Protein AF-A0A5B0NEW6-F1 (afdb_monomer_lite)

Secondary structure (DSSP, 8-state):
--PPPPPP-----------S-----------PPPPPSSPPP--HHHHHHHHHHSTT----TTS-----HHHHHHHHHHHHHHHHHHHHHHHHHHHHHHHHHHHHHHHHHHHHHHHHT-S--------S--------SS--PPPSSPPPPHHHHHHS-TT-------TT--TTTTS-HHHHHHHHHHHHHHTT-EETTEEP--

Structure (mmCIF, N/CA/C/O backbone):
data_AF-A0A5B0NEW6-F1
#
_entry.id   AF-A0A5B0NEW6-F1
#
loop_
_atom_site.group_PDB
_atom_site.id
_atom_site.type_symbol
_atom_site.label_atom_id
_atom_site.label_alt_id
_atom_site.label_comp_id
_atom_site.label_asym_id
_atom_site.label_entity_id
_atom_site.label_seq_id
_atom_site.pdbx_PDB_ins_code
_atom_site.Cartn_x
_atom_site.Cartn_y
_atom_site.Cartn_z
_atom_site.occupancy
_atom_site.B_iso_or_equiv
_atom_site.auth_seq_id
_atom_site.auth_comp_id
_atom_site.auth_asym_id
_atom_site.auth_atom_id
_atom_site.pdbx_PDB_model_num
ATOM 1 N N . MET A 1 1 ? 22.737 22.573 -75.244 1.00 43.94 1 MET A N 1
ATOM 2 C CA . MET A 1 1 ? 23.671 22.067 -74.217 1.00 43.94 1 MET A CA 1
ATOM 3 C C . MET A 1 1 ? 24.674 23.164 -73.920 1.00 43.94 1 MET A C 1
ATOM 5 O O . MET A 1 1 ? 25.260 23.678 -74.864 1.00 43.94 1 MET A O 1
ATOM 9 N N . LEU A 1 2 ? 24.805 23.557 -72.654 1.00 43.75 2 LEU A N 1
ATOM 10 C CA . LEU A 1 2 ? 25.729 24.589 -72.179 1.00 43.75 2 LEU A CA 1
ATOM 11 C C . LEU A 1 2 ? 26.443 24.018 -70.935 1.00 43.75 2 LEU A C 1
ATOM 13 O O . LEU A 1 2 ? 25.740 23.446 -70.098 1.00 43.75 2 LEU A O 1
ATOM 17 N N . PRO A 1 3 ? 27.780 24.096 -70.799 1.00 48.75 3 PRO A N 1
ATOM 18 C CA . PRO A 1 3 ? 28.475 23.564 -69.630 1.00 48.75 3 PRO A CA 1
ATOM 19 C C . PRO A 1 3 ? 28.370 24.519 -68.434 1.00 48.75 3 PRO A C 1
ATOM 21 O O . PRO A 1 3 ? 28.520 25.732 -68.573 1.00 48.75 3 PRO A O 1
ATOM 24 N N . THR A 1 4 ? 28.137 23.949 -67.256 1.00 53.12 4 THR A N 1
ATOM 25 C CA . THR A 1 4 ? 28.077 24.614 -65.948 1.00 53.12 4 THR A CA 1
ATOM 26 C C . THR A 1 4 ? 29.468 25.080 -65.485 1.00 53.12 4 THR A C 1
ATOM 28 O O . THR A 1 4 ? 30.410 24.285 -65.551 1.00 53.12 4 THR A O 1
ATOM 31 N N . PRO A 1 5 ? 29.638 26.312 -64.962 1.00 48.34 5 PRO A N 1
ATOM 32 C CA . PRO A 1 5 ? 30.905 26.746 -64.379 1.00 48.34 5 PRO A CA 1
ATOM 33 C C . PRO A 1 5 ? 31.098 26.192 -62.961 1.00 48.34 5 PRO A C 1
ATOM 35 O O . PRO A 1 5 ? 30.187 26.194 -62.136 1.00 48.34 5 PRO A O 1
ATOM 38 N N . ARG A 1 6 ? 32.322 25.727 -62.705 1.00 53.75 6 ARG A N 1
ATOM 39 C CA . ARG A 1 6 ? 32.848 25.205 -61.435 1.00 53.75 6 ARG A CA 1
ATOM 40 C C . ARG A 1 6 ? 32.930 26.316 -60.364 1.00 53.75 6 ARG A C 1
ATOM 42 O O . ARG A 1 6 ? 33.271 27.443 -60.724 1.00 53.75 6 ARG A O 1
ATOM 49 N N . PRO A 1 7 ? 32.685 26.019 -59.072 1.00 48.00 7 PRO A N 1
ATOM 50 C CA . PRO A 1 7 ? 32.809 27.008 -58.004 1.00 48.00 7 PRO A CA 1
ATOM 51 C C . PRO A 1 7 ? 34.287 27.288 -57.671 1.00 48.00 7 PRO A C 1
ATOM 53 O O . PRO A 1 7 ? 35.097 26.356 -57.706 1.00 48.00 7 PRO A O 1
ATOM 56 N N . PRO A 1 8 ? 34.655 28.537 -57.340 1.00 49.34 8 PRO A N 1
ATOM 57 C CA . PRO A 1 8 ? 35.953 28.850 -56.767 1.00 49.34 8 PRO A CA 1
ATOM 58 C C . PRO A 1 8 ? 35.923 28.709 -55.240 1.00 49.34 8 PRO A C 1
ATOM 60 O O . PRO A 1 8 ? 34.977 29.138 -54.586 1.00 49.34 8 PRO A O 1
ATOM 63 N N . ASP A 1 9 ? 36.996 28.158 -54.690 1.00 35.91 9 ASP A N 1
ATOM 64 C CA . ASP A 1 9 ? 37.416 28.308 -53.294 1.00 35.91 9 ASP A CA 1
ATOM 65 C C . ASP A 1 9 ? 38.951 28.156 -53.271 1.00 35.91 9 ASP A C 1
ATOM 67 O O . ASP A 1 9 ? 39.494 27.579 -54.224 1.00 35.91 9 ASP A O 1
ATOM 71 N N . PRO A 1 10 ? 39.698 28.503 -52.210 1.00 54.84 10 PRO A N 1
ATOM 72 C CA . PRO A 1 10 ? 39.625 29.603 -51.233 1.00 54.84 10 PRO A CA 1
ATOM 73 C C . PRO A 1 10 ? 40.911 30.467 -51.302 1.00 54.84 10 PRO A C 1
ATOM 75 O O . PRO A 1 10 ? 41.918 30.015 -51.837 1.00 54.84 10 PRO A O 1
ATOM 78 N N . THR A 1 11 ? 40.948 31.668 -50.700 1.00 36.34 11 THR A N 1
ATOM 79 C CA . THR A 1 11 ? 41.948 32.106 -49.677 1.00 36.34 11 THR A CA 1
ATOM 80 C C . THR A 1 11 ? 42.094 33.630 -49.528 1.00 36.34 11 THR A C 1
ATOM 82 O O . THR A 1 11 ? 42.084 34.380 -50.495 1.00 36.34 11 THR A O 1
ATOM 85 N N . ASN A 1 12 ? 42.374 34.007 -48.270 1.00 39.56 12 ASN A N 1
ATOM 86 C CA . ASN A 1 12 ? 43.027 35.228 -47.768 1.00 39.56 12 ASN A CA 1
ATOM 87 C C . ASN A 1 12 ? 42.167 36.400 -47.257 1.00 39.56 12 ASN A C 1
ATOM 89 O O . ASN A 1 12 ? 41.974 37.409 -47.916 1.00 39.56 12 ASN A O 1
ATOM 93 N N . ARG A 1 13 ? 41.698 36.215 -46.012 1.00 36.00 13 ARG A N 1
ATOM 94 C CA . ARG A 1 13 ? 42.173 36.860 -44.759 1.00 36.00 13 ARG A CA 1
ATOM 95 C C . ARG A 1 13 ? 42.389 38.390 -44.737 1.00 36.00 13 ARG A C 1
ATOM 97 O O . ARG A 1 13 ? 43.290 38.866 -45.410 1.00 36.00 13 ARG A O 1
ATOM 104 N N . ALA A 1 14 ? 41.703 39.017 -43.762 1.00 42.62 14 ALA A N 1
ATOM 105 C CA . ALA A 1 14 ? 42.077 40.197 -42.950 1.00 42.62 14 ALA A CA 1
ATOM 106 C C . ALA A 1 14 ? 42.273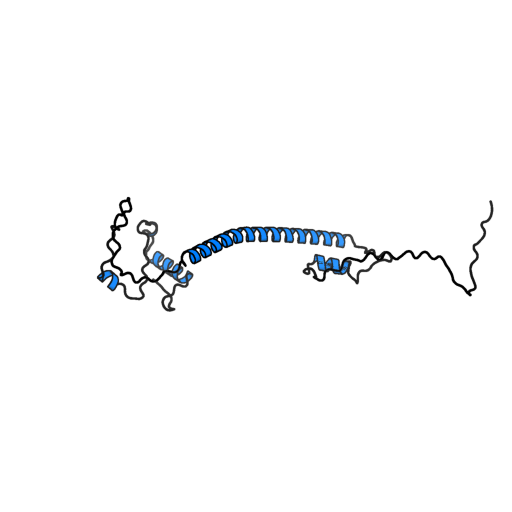 41.529 -43.718 1.00 42.62 14 ALA A C 1
ATOM 108 O O . ALA A 1 14 ? 42.988 41.584 -44.701 1.00 42.62 14 ALA A O 1
ATOM 109 N N . ASP A 1 15 ? 41.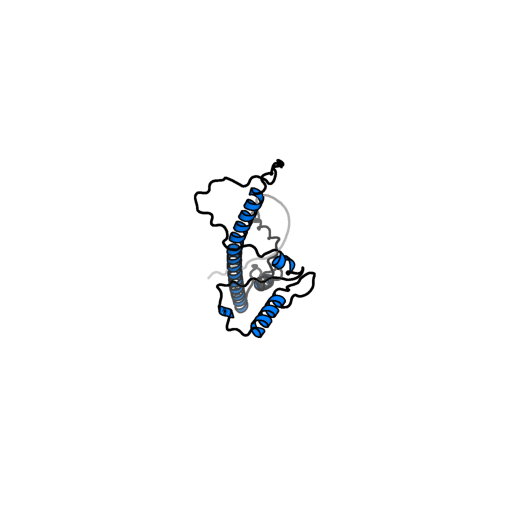655 42.662 -43.379 1.00 35.81 15 ASP A N 1
ATOM 110 C CA . ASP A 1 15 ? 41.409 43.248 -42.062 1.00 35.81 15 ASP A CA 1
ATOM 111 C C . ASP A 1 15 ? 40.309 44.331 -42.119 1.00 35.81 15 ASP A C 1
ATOM 113 O O . ASP A 1 15 ? 40.077 44.954 -43.151 1.00 35.81 15 ASP A O 1
ATOM 117 N N . ALA A 1 16 ? 39.751 44.600 -40.934 1.00 35.19 16 ALA A N 1
ATOM 118 C CA . ALA A 1 16 ? 39.192 45.872 -40.463 1.00 35.19 16 ALA A CA 1
ATOM 119 C C . ALA A 1 16 ? 37.855 46.393 -41.036 1.00 35.19 16 ALA A C 1
ATOM 121 O O . ALA A 1 16 ? 37.768 46.969 -42.113 1.00 35.19 16 ALA A O 1
ATOM 122 N N . SER A 1 17 ? 36.844 46.386 -40.159 1.00 36.75 17 SER A N 1
ATOM 123 C CA . SER A 1 17 ? 36.333 47.603 -39.495 1.00 36.75 17 SER A CA 1
ATOM 124 C C . SER A 1 17 ? 34.803 47.657 -39.439 1.00 36.75 17 SER A C 1
ATOM 126 O O . SER A 1 17 ? 34.135 48.007 -40.404 1.00 36.75 17 SER A O 1
ATOM 128 N N . ASN A 1 18 ? 34.290 47.348 -38.247 1.00 38.53 18 ASN A N 1
ATOM 129 C CA . ASN A 1 18 ? 33.075 47.842 -37.592 1.00 38.53 18 ASN A CA 1
ATOM 130 C C . ASN A 1 18 ? 32.194 48.825 -38.389 1.00 38.53 18 ASN A C 1
ATOM 132 O O . ASN A 1 18 ? 32.592 49.962 -38.635 1.00 38.53 18 ASN A O 1
ATOM 136 N N . SER A 1 19 ? 30.919 48.492 -38.583 1.00 38.34 19 SER A N 1
ATOM 137 C CA . SER A 1 19 ? 29.831 48.943 -37.693 1.00 38.34 19 SER A CA 1
ATOM 138 C C . SER A 1 19 ? 28.457 48.855 -38.369 1.00 38.34 19 SER A C 1
ATOM 140 O O . SER A 1 19 ? 28.318 49.138 -39.553 1.00 38.34 19 SER A O 1
ATOM 142 N N . ALA A 1 20 ? 27.469 48.553 -37.524 1.00 44.31 20 ALA A N 1
ATOM 143 C CA . ALA A 1 20 ? 26.026 48.724 -37.691 1.00 44.31 20 ALA A CA 1
ATOM 144 C C . ALA A 1 20 ? 25.240 47.618 -38.427 1.00 44.31 20 ALA A C 1
ATOM 146 O O . ALA A 1 20 ? 25.531 47.240 -39.554 1.00 44.31 20 ALA A O 1
ATOM 147 N N . ASP A 1 21 ? 24.194 47.170 -37.724 1.00 43.25 21 ASP A N 1
ATOM 148 C CA . ASP A 1 21 ? 23.063 46.335 -38.143 1.00 43.25 21 ASP A CA 1
ATOM 149 C C . ASP A 1 21 ? 23.247 44.813 -38.233 1.00 43.25 21 ASP A C 1
ATOM 151 O O . ASP A 1 21 ? 22.764 44.151 -39.149 1.00 43.25 21 ASP A O 1
ATOM 155 N N . ALA A 1 22 ? 23.812 44.215 -37.181 1.00 41.69 22 ALA A N 1
ATOM 156 C CA . ALA A 1 22 ? 23.319 42.911 -36.737 1.00 41.69 22 ALA A CA 1
ATOM 157 C C . ALA A 1 22 ? 22.146 43.147 -35.776 1.00 41.69 22 ALA A C 1
ATOM 159 O O . ALA A 1 22 ? 22.342 43.450 -34.600 1.00 41.69 22 ALA A O 1
ATOM 160 N N . VAL A 1 23 ? 20.924 43.039 -36.299 1.00 48.50 23 VAL A N 1
ATOM 161 C CA . VAL A 1 23 ? 19.717 42.844 -35.490 1.00 48.50 23 VAL A CA 1
ATOM 162 C C . VAL A 1 23 ? 19.974 41.613 -34.626 1.00 48.50 23 VAL A C 1
ATOM 164 O O . VAL A 1 23 ? 20.006 40.489 -35.127 1.00 48.50 23 VAL A O 1
ATOM 167 N N . MET A 1 24 ? 20.244 41.851 -33.345 1.00 47.69 24 MET A N 1
ATOM 168 C CA . MET A 1 24 ? 20.361 40.821 -32.325 1.00 47.69 24 MET A CA 1
ATOM 169 C C . MET A 1 24 ? 18.997 40.137 -32.279 1.00 47.69 24 MET A C 1
ATOM 171 O O . MET A 1 24 ? 18.029 40.703 -31.776 1.00 47.69 24 MET A O 1
ATOM 175 N N . MET A 1 25 ? 18.889 38.955 -32.886 1.00 50.94 25 MET A N 1
ATOM 176 C CA . MET A 1 25 ? 17.840 38.027 -32.497 1.00 50.94 25 MET A CA 1
ATOM 177 C C . MET A 1 25 ? 18.187 37.674 -31.062 1.00 50.94 25 MET A C 1
ATOM 179 O O . MET A 1 25 ? 19.081 36.860 -30.836 1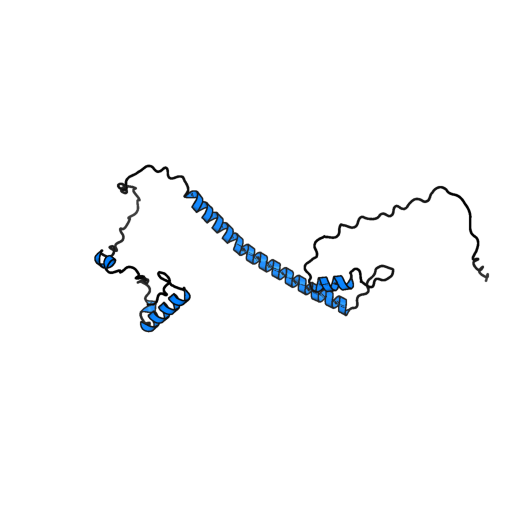.00 50.94 25 MET A O 1
ATOM 183 N N . ASP A 1 26 ? 17.576 38.395 -30.121 1.00 48.62 26 ASP A N 1
ATOM 184 C CA . ASP A 1 26 ? 17.589 38.025 -28.719 1.00 48.62 26 ASP A CA 1
ATOM 185 C C . ASP A 1 26 ? 17.255 36.541 -28.681 1.00 48.62 26 ASP A C 1
ATOM 187 O O . ASP A 1 26 ? 16.205 36.106 -29.166 1.00 48.62 26 ASP A O 1
ATOM 191 N N . ASP A 1 27 ? 18.218 35.768 -28.193 1.00 53.44 27 ASP A N 1
ATOM 192 C CA . ASP A 1 27 ? 18.011 34.400 -27.784 1.00 53.44 27 ASP A CA 1
ATOM 193 C C . ASP A 1 27 ? 16.861 34.474 -26.783 1.00 53.44 27 ASP A C 1
ATOM 195 O O . ASP A 1 27 ? 17.018 34.970 -25.665 1.00 53.44 27 ASP A O 1
ATOM 199 N N . VAL A 1 28 ? 15.651 34.142 -27.241 1.00 58.12 28 VAL A N 1
ATOM 200 C CA . VAL A 1 28 ? 14.478 34.053 -26.380 1.00 58.12 28 VAL A CA 1
ATOM 201 C C . VAL A 1 28 ? 14.719 32.802 -25.555 1.00 58.12 28 VAL A C 1
ATOM 203 O O . VAL A 1 28 ? 14.197 31.725 -25.838 1.00 58.12 28 VAL A O 1
ATOM 206 N N . GLU A 1 29 ? 15.589 32.948 -24.565 1.00 62.31 29 GLU A N 1
ATOM 207 C CA . GLU A 1 29 ? 15.933 31.954 -23.576 1.00 62.31 29 GLU A CA 1
ATOM 208 C C . GLU A 1 29 ? 14.698 31.857 -22.681 1.00 62.31 29 GLU A C 1
ATOM 210 O O . GLU A 1 29 ? 14.562 32.540 -21.667 1.00 62.31 29 GLU A O 1
ATOM 215 N N . ILE A 1 30 ? 13.701 31.105 -23.159 1.00 64.12 30 ILE A N 1
ATOM 216 C CA . ILE A 1 30 ? 12.462 30.844 -22.434 1.00 64.12 30 ILE A CA 1
ATOM 217 C C . ILE A 1 30 ? 12.898 30.234 -21.101 1.00 64.12 30 ILE A C 1
ATOM 219 O O . ILE A 1 30 ? 13.437 29.122 -21.109 1.00 64.12 30 ILE A O 1
ATOM 223 N N . PRO A 1 31 ? 12.698 30.922 -19.960 1.00 71.88 31 PRO A N 1
ATOM 224 C CA . PRO A 1 31 ? 13.166 30.414 -18.686 1.00 71.88 31 PRO A CA 1
ATOM 225 C C . PRO A 1 31 ? 12.461 29.090 -18.419 1.00 71.88 31 PRO A C 1
ATOM 227 O O . PRO A 1 31 ? 11.233 29.041 -18.289 1.00 71.88 31 PRO A O 1
ATOM 230 N N . LEU A 1 32 ? 13.229 28.000 -18.386 1.00 75.62 32 LEU A N 1
ATOM 231 C CA . LEU A 1 32 ? 12.680 26.700 -18.039 1.00 75.62 32 LEU A CA 1
ATOM 232 C C . LEU A 1 32 ? 12.122 26.774 -16.613 1.00 75.62 32 LEU A C 1
ATOM 234 O O . LEU A 1 32 ? 12.725 27.415 -15.745 1.00 75.62 32 LEU A O 1
ATOM 238 N N . PRO A 1 33 ? 10.978 26.123 -16.347 1.00 78.19 33 PRO A N 1
ATOM 239 C CA . PRO A 1 33 ? 10.445 26.072 -15.000 1.00 78.19 33 PRO A CA 1
ATOM 240 C C . PRO A 1 33 ? 11.494 25.473 -14.051 1.00 78.19 33 PRO A C 1
ATOM 242 O O . PRO A 1 33 ? 12.207 24.536 -14.434 1.00 78.19 33 PRO A O 1
ATOM 245 N N . PRO A 1 34 ? 11.599 25.993 -12.815 1.00 76.25 34 PRO A N 1
ATOM 246 C CA . PRO A 1 34 ? 12.546 25.484 -11.840 1.00 76.25 34 PRO A CA 1
ATOM 247 C C . PRO A 1 34 ? 12.299 23.994 -11.629 1.00 76.25 34 PRO A C 1
ATOM 249 O O . PRO A 1 34 ? 11.164 23.553 -11.422 1.00 76.25 34 PRO A O 1
ATOM 252 N N . LYS A 1 35 ? 13.377 23.211 -11.704 1.00 72.31 35 LYS A N 1
ATOM 253 C CA . LYS A 1 35 ? 13.305 21.772 -11.483 1.00 72.31 35 LYS A CA 1
ATOM 254 C C . LYS A 1 35 ? 12.751 21.527 -10.073 1.00 72.31 35 LYS A C 1
ATOM 256 O O . LYS A 1 35 ? 13.272 22.118 -9.125 1.00 72.31 35 LYS A O 1
ATOM 261 N N . PRO A 1 36 ? 11.720 20.681 -9.910 1.00 73.50 36 PRO A N 1
ATOM 262 C CA . PRO A 1 36 ? 11.229 20.331 -8.586 1.00 73.50 36 PRO A CA 1
ATOM 263 C C . PRO A 1 36 ? 12.376 19.763 -7.740 1.00 73.50 36 PRO A C 1
ATOM 265 O O . PRO A 1 36 ? 13.127 18.901 -8.200 1.00 73.50 36 PRO A O 1
ATOM 268 N N . SER A 1 37 ? 12.525 20.293 -6.522 1.00 71.19 37 SER A N 1
ATOM 269 C CA . SER A 1 37 ? 13.578 19.896 -5.574 1.00 71.19 37 SER A CA 1
ATOM 270 C C . SER A 1 37 ? 13.327 18.514 -4.972 1.00 71.19 37 SER A C 1
ATOM 272 O O . SER A 1 37 ? 14.258 17.881 -4.476 1.00 71.19 37 SER A O 1
ATOM 274 N N . ASP A 1 38 ? 12.080 18.050 -5.009 1.00 76.19 38 ASP A N 1
ATOM 275 C CA . ASP A 1 38 ? 11.693 16.776 -4.428 1.00 76.19 38 ASP A CA 1
ATOM 276 C C . ASP A 1 38 ? 11.960 15.648 -5.417 1.00 76.19 38 ASP A C 1
ATOM 278 O O . ASP A 1 38 ? 11.394 15.585 -6.514 1.00 76.19 38 ASP A O 1
ATOM 282 N N . GLN A 1 39 ? 12.835 14.729 -5.015 1.00 65.81 39 GLN A N 1
ATOM 283 C CA . GLN A 1 39 ? 13.042 13.501 -5.758 1.00 65.81 39 GLN A CA 1
ATOM 284 C C . GLN A 1 39 ? 11.806 12.613 -5.572 1.00 65.81 39 GLN A C 1
ATOM 286 O O . GLN A 1 39 ? 11.431 12.324 -4.430 1.00 65.81 39 GLN A O 1
ATOM 291 N N . PRO A 1 40 ? 11.150 12.166 -6.657 1.00 67.19 40 PRO A N 1
ATOM 292 C CA . PRO A 1 40 ? 10.007 11.284 -6.516 1.00 67.19 40 PRO A CA 1
ATOM 293 C C . PRO A 1 40 ? 10.453 9.970 -5.857 1.00 67.19 40 PRO A C 1
ATOM 295 O O . PRO A 1 40 ? 11.601 9.544 -6.030 1.00 67.19 40 PRO A O 1
ATOM 298 N N . PRO A 1 41 ? 9.555 9.290 -5.125 1.00 71.31 41 PRO A N 1
ATOM 299 C CA . PRO A 1 41 ? 9.852 7.973 -4.588 1.00 71.31 41 PRO A CA 1
ATOM 300 C C . PRO A 1 41 ? 10.318 7.052 -5.719 1.00 71.31 41 PRO A C 1
ATOM 302 O O . PRO A 1 41 ? 9.696 6.968 -6.783 1.00 71.31 41 PRO A O 1
ATOM 305 N N . SER A 1 42 ? 11.450 6.388 -5.489 1.00 75.75 42 SER A N 1
ATOM 306 C CA . SER A 1 42 ? 12.127 5.587 -6.504 1.00 75.75 42 SER A CA 1
ATOM 307 C C . SER A 1 42 ? 11.305 4.341 -6.841 1.00 75.75 42 SER A C 1
ATOM 309 O O . SER A 1 42 ? 11.411 3.302 -6.193 1.00 75.75 42 SER A O 1
ATOM 311 N N . SER A 1 43 ? 10.428 4.458 -7.839 1.00 85.31 43 SER A N 1
ATOM 312 C CA . SER A 1 43 ? 9.728 3.321 -8.440 1.00 85.31 43 SER A CA 1
ATOM 313 C C . SER A 1 43 ? 10.591 2.687 -9.529 1.00 85.31 43 SER A C 1
ATOM 315 O O . SER A 1 43 ? 11.415 3.361 -10.146 1.00 85.31 43 SER A O 1
ATOM 317 N N . SER A 1 44 ? 10.375 1.406 -9.835 1.00 88.19 44 SER A N 1
ATOM 318 C CA . SER A 1 44 ? 11.088 0.737 -10.936 1.00 88.19 44 SER A CA 1
ATOM 319 C C . SER A 1 44 ? 10.915 1.470 -12.271 1.00 88.19 44 SER A C 1
ATOM 321 O O . SER A 1 44 ? 11.862 1.550 -13.045 1.00 88.19 44 SER A O 1
ATOM 323 N N . LEU A 1 45 ? 9.740 2.069 -12.509 1.00 90.75 45 LEU A N 1
ATOM 324 C CA . LEU A 1 45 ? 9.500 2.959 -13.647 1.00 90.75 45 LEU A CA 1
ATOM 325 C C . LEU A 1 45 ? 10.405 4.191 -13.584 1.00 90.75 45 LEU A C 1
ATOM 327 O O . LEU A 1 45 ? 11.057 4.515 -14.572 1.00 90.75 45 LEU A O 1
ATOM 331 N N . HIS A 1 46 ? 10.453 4.875 -12.437 1.00 88.56 46 HIS A N 1
ATOM 332 C CA . HIS A 1 46 ? 11.270 6.075 -12.269 1.00 88.56 46 HIS A CA 1
ATOM 333 C C . HIS A 1 46 ? 12.758 5.782 -12.479 1.00 88.56 46 HIS A C 1
ATOM 335 O O . HIS A 1 46 ? 13.428 6.533 -13.185 1.00 88.56 46 HIS A O 1
ATOM 341 N N . ILE A 1 47 ? 13.258 4.670 -11.934 1.00 89.62 47 ILE A N 1
ATOM 342 C CA . ILE A 1 47 ? 14.634 4.209 -12.153 1.00 89.62 47 ILE A CA 1
ATOM 343 C C . ILE A 1 47 ? 14.863 3.978 -13.648 1.00 89.62 47 ILE A C 1
ATOM 345 O O . ILE A 1 47 ? 15.801 4.533 -14.215 1.00 89.62 47 ILE A O 1
ATOM 349 N N . LEU A 1 48 ? 13.975 3.227 -14.308 1.00 89.88 48 LEU A N 1
ATOM 350 C CA . LEU A 1 48 ? 14.105 2.900 -15.726 1.00 89.88 48 LEU A CA 1
ATOM 351 C C . LEU A 1 48 ? 14.124 4.159 -16.608 1.00 89.88 48 LEU A C 1
ATOM 353 O O . LEU A 1 48 ? 15.022 4.325 -17.433 1.00 89.88 48 LEU A O 1
ATOM 357 N N . LEU A 1 49 ? 13.186 5.085 -16.397 1.00 89.94 49 LEU A N 1
ATOM 358 C CA . LEU A 1 49 ? 13.142 6.346 -17.140 1.00 89.94 49 LEU A CA 1
ATOM 359 C C . LEU A 1 49 ? 14.354 7.230 -16.844 1.00 89.94 49 LEU A C 1
ATOM 361 O O . LEU A 1 49 ? 14.894 7.836 -17.763 1.00 89.94 49 LEU A O 1
ATOM 365 N N . SER A 1 50 ? 14.824 7.269 -15.598 1.00 88.06 50 SER A N 1
ATOM 366 C CA . SER A 1 50 ? 16.019 8.039 -15.235 1.00 88.06 50 SER A CA 1
ATOM 367 C C . SER A 1 50 ? 17.276 7.473 -15.891 1.00 88.06 50 SER A C 1
ATOM 369 O O . SER A 1 50 ? 18.155 8.236 -16.272 1.00 88.06 50 SER A O 1
ATOM 371 N N . THR A 1 51 ? 17.357 6.154 -16.086 1.00 85.75 51 THR A N 1
ATOM 372 C CA . THR A 1 51 ? 18.476 5.547 -16.823 1.00 85.75 51 THR A CA 1
ATOM 373 C C . THR A 1 51 ? 18.411 5.827 -18.323 1.00 85.75 51 THR A C 1
ATOM 375 O O . THR A 1 51 ? 19.439 6.108 -18.929 1.00 85.75 51 THR A O 1
ATOM 378 N N . ALA A 1 52 ? 17.218 5.799 -18.923 1.00 86.12 52 ALA A N 1
ATOM 379 C CA . ALA A 1 52 ? 17.061 5.987 -20.365 1.00 86.12 52 ALA A CA 1
ATOM 380 C C . ALA A 1 52 ? 17.041 7.450 -20.813 1.00 86.12 52 ALA A C 1
ATOM 382 O O . ALA A 1 52 ? 17.416 7.739 -21.943 1.00 86.12 52 ALA A O 1
ATOM 383 N N . LEU A 1 53 ? 16.581 8.365 -19.958 1.00 87.62 53 LEU A N 1
ATOM 384 C CA . LEU A 1 53 ? 16.381 9.780 -20.293 1.00 87.62 53 LEU A CA 1
ATOM 385 C C . LEU A 1 53 ? 17.264 10.724 -19.469 1.00 87.62 53 LEU A C 1
ATOM 387 O O . LEU A 1 53 ? 17.242 11.935 -19.705 1.00 87.62 53 LEU A O 1
ATOM 391 N N . GLY A 1 54 ? 18.008 10.192 -18.498 1.00 83.06 54 GLY A N 1
ATOM 392 C CA . GLY A 1 54 ? 18.867 10.971 -17.616 1.00 83.06 54 GLY A CA 1
ATOM 393 C C . GLY A 1 54 ? 20.093 11.556 -18.309 1.00 83.06 54 GLY A C 1
ATOM 394 O O . GLY A 1 54 ? 20.259 11.492 -19.524 1.00 83.06 54 GLY A O 1
ATOM 395 N N . GLU A 1 55 ? 20.972 12.128 -17.497 1.00 81.31 55 GLU A N 1
ATOM 396 C CA . GLU A 1 55 ? 22.159 12.871 -17.938 1.00 81.31 55 GLU A CA 1
ATOM 397 C C . GLU A 1 55 ? 23.145 12.010 -18.748 1.00 81.31 55 GLU A C 1
ATOM 399 O O . GLU A 1 55 ? 23.809 12.508 -19.649 1.00 81.31 55 GLU A O 1
ATOM 404 N N . ASN A 1 56 ? 23.151 10.695 -18.504 1.00 79.38 56 ASN A N 1
ATOM 405 C CA . ASN A 1 56 ? 23.990 9.719 -19.208 1.00 79.38 56 ASN A CA 1
ATOM 406 C C . ASN A 1 56 ? 23.300 9.067 -20.423 1.00 79.38 56 ASN A C 1
ATOM 408 O O . ASN A 1 56 ? 23.814 8.089 -20.968 1.00 79.38 56 ASN A O 1
ATOM 412 N N . ALA A 1 57 ? 22.115 9.539 -20.821 1.00 83.56 57 ALA A N 1
ATOM 413 C CA . ALA A 1 57 ? 21.399 8.979 -21.961 1.00 83.56 57 ALA A CA 1
ATOM 414 C C . ALA A 1 57 ? 22.160 9.233 -23.272 1.00 83.56 57 ALA A C 1
ATOM 416 O O . ALA A 1 57 ? 22.591 10.353 -23.548 1.00 83.56 57 ALA A O 1
ATOM 417 N N . LEU A 1 58 ? 22.272 8.202 -24.113 1.00 81.31 58 LEU A N 1
ATOM 418 C CA . LEU A 1 58 ? 22.811 8.324 -25.468 1.00 81.31 58 LEU A CA 1
ATOM 419 C C . LEU A 1 58 ? 21.812 9.093 -26.339 1.00 81.31 58 LEU A C 1
ATOM 421 O O . LEU A 1 58 ? 20.845 8.526 -26.849 1.00 81.31 58 LEU A O 1
ATOM 425 N N . ARG A 1 59 ? 22.048 10.398 -26.465 1.00 88.62 59 ARG A N 1
ATOM 426 C CA . ARG A 1 59 ? 21.278 11.312 -27.309 1.00 88.62 59 ARG A CA 1
ATOM 427 C C . ARG A 1 59 ? 21.999 11.529 -28.631 1.00 88.62 59 ARG A C 1
ATOM 429 O O . ARG A 1 59 ? 23.226 11.618 -28.662 1.00 88.62 59 ARG A O 1
ATOM 436 N N . ASP A 1 60 ? 21.242 11.612 -29.716 1.00 87.12 60 ASP A N 1
ATOM 437 C CA . ASP A 1 60 ? 21.799 12.021 -31.004 1.00 87.12 60 ASP A CA 1
ATOM 438 C C . ASP A 1 60 ? 22.045 13.543 -31.059 1.00 87.12 60 ASP A C 1
ATOM 440 O O . ASP A 1 60 ? 21.754 14.278 -30.114 1.00 87.12 60 ASP A O 1
ATOM 444 N N . ALA A 1 61 ? 22.573 14.036 -32.184 1.00 86.81 61 ALA A N 1
ATOM 445 C CA . ALA A 1 61 ? 22.839 15.463 -32.389 1.00 86.81 61 ALA A CA 1
ATOM 446 C C . ALA A 1 61 ? 21.574 16.347 -32.330 1.00 86.81 61 ALA A C 1
ATOM 448 O O . ALA A 1 61 ? 21.687 17.559 -32.171 1.00 86.81 61 ALA A O 1
ATOM 449 N N . SER A 1 62 ? 20.381 15.751 -32.447 1.00 88.31 62 SER A N 1
ATOM 450 C CA . SER A 1 62 ? 19.090 16.429 -32.284 1.00 88.31 62 SER A CA 1
ATOM 451 C C . SER A 1 62 ? 18.557 16.371 -30.845 1.00 88.31 62 SER A C 1
ATOM 453 O O . SER A 1 62 ? 17.515 16.951 -30.550 1.00 88.31 62 SER A O 1
ATOM 455 N N . GLY A 1 63 ? 19.253 15.674 -29.942 1.00 85.38 63 GLY A N 1
ATOM 456 C CA . GLY A 1 63 ? 18.817 15.439 -28.567 1.00 85.38 63 GLY A CA 1
ATOM 457 C C . GLY A 1 63 ? 17.839 14.269 -28.406 1.00 85.38 63 GLY A C 1
ATOM 458 O O . GLY A 1 63 ? 17.350 14.043 -27.290 1.00 85.38 63 GLY A O 1
ATOM 459 N N . SER A 1 64 ? 17.564 13.522 -29.479 1.00 86.62 64 SER A N 1
ATOM 460 C CA . SER A 1 64 ? 16.617 12.405 -29.496 1.00 86.62 64 SER A CA 1
ATOM 461 C C . SER A 1 64 ? 17.219 11.150 -28.866 1.00 86.62 64 SER A C 1
ATOM 463 O O . SER A 1 64 ? 18.407 10.866 -29.018 1.00 86.62 64 SER A O 1
ATOM 465 N N . VAL A 1 65 ? 16.380 10.378 -28.169 1.00 88.44 65 VAL A N 1
ATOM 466 C CA . VAL A 1 65 ? 16.739 9.082 -27.576 1.00 88.44 65 VAL A CA 1
ATOM 467 C C . VAL A 1 65 ? 16.010 7.981 -28.338 1.00 88.44 65 VAL A C 1
ATOM 469 O O . VAL A 1 65 ? 14.782 7.989 -28.429 1.00 88.44 65 VAL A O 1
ATOM 472 N N . VAL A 1 66 ? 16.759 7.017 -28.872 1.00 88.50 66 VAL A N 1
ATOM 473 C CA . VAL A 1 66 ? 16.188 5.853 -29.559 1.00 88.50 66 VAL A CA 1
ATOM 474 C C . VAL A 1 66 ? 15.906 4.759 -28.535 1.00 88.50 66 VAL A C 1
ATOM 476 O O . VAL A 1 66 ? 16.819 4.255 -27.885 1.00 88.50 66 VAL A O 1
ATOM 479 N N . LEU A 1 67 ? 14.635 4.380 -28.400 1.00 89.62 67 LEU A N 1
ATOM 480 C CA . LEU A 1 67 ? 14.193 3.302 -27.517 1.00 89.62 67 LEU A CA 1
ATOM 481 C C . LEU A 1 67 ? 13.778 2.089 -28.348 1.00 89.62 67 LEU A C 1
ATOM 483 O O . LEU A 1 67 ? 13.037 2.219 -29.322 1.00 89.62 67 LEU A O 1
ATOM 487 N N . ASP A 1 68 ? 14.230 0.901 -27.951 1.00 90.56 68 ASP A N 1
ATOM 488 C CA . ASP A 1 68 ? 13.796 -0.330 -28.602 1.00 90.56 68 ASP A CA 1
ATOM 489 C C . ASP A 1 68 ? 12.337 -0.685 -28.235 1.00 90.56 68 ASP A C 1
ATOM 491 O O . ASP A 1 68 ? 11.773 -0.230 -27.234 1.00 90.56 68 ASP A O 1
ATOM 495 N N . GLN A 1 69 ? 11.703 -1.538 -29.043 1.00 95.38 69 GLN A N 1
ATOM 496 C CA . GLN A 1 69 ? 10.306 -1.933 -28.838 1.00 95.38 69 GLN A CA 1
ATOM 497 C C . GLN A 1 69 ? 10.066 -2.651 -27.496 1.00 95.38 69 GLN A C 1
ATOM 499 O O . GLN A 1 69 ? 8.993 -2.514 -26.902 1.00 95.38 69 GLN A O 1
ATOM 504 N N . LYS A 1 70 ? 11.039 -3.430 -27.007 1.00 93.94 70 LYS A N 1
ATOM 505 C CA . LYS A 1 70 ? 10.921 -4.165 -25.737 1.00 93.94 70 LYS A CA 1
ATOM 506 C C . LYS A 1 70 ? 10.960 -3.197 -24.557 1.00 93.94 70 LYS A C 1
A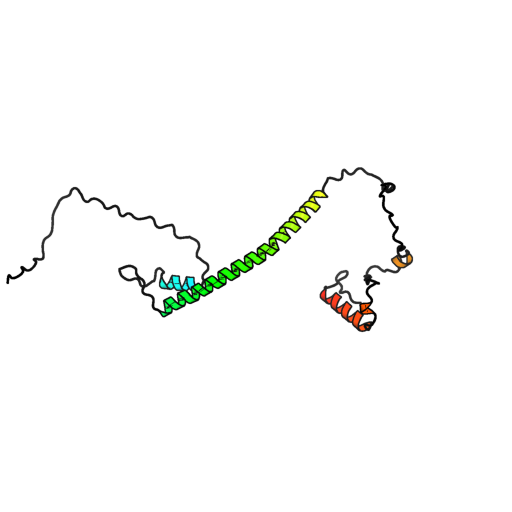TOM 508 O O . LYS A 1 70 ? 10.212 -3.375 -23.599 1.00 93.94 70 LYS A O 1
ATOM 513 N N . PHE A 1 71 ? 11.782 -2.162 -24.660 1.00 91.31 71 PHE A N 1
ATOM 514 C CA . PHE A 1 71 ? 11.930 -1.093 -23.694 1.00 91.31 71 PHE A CA 1
ATOM 515 C C . PHE A 1 71 ? 10.653 -0.260 -23.602 1.00 91.31 71 PHE A C 1
ATOM 517 O O . PHE A 1 71 ? 10.135 -0.048 -22.507 1.00 91.31 71 PHE A O 1
ATOM 524 N N . VAL A 1 72 ? 10.074 0.115 -24.748 1.00 93.19 72 VAL A N 1
ATOM 525 C CA . VAL A 1 72 ? 8.770 0.797 -24.797 1.00 93.19 72 VAL A CA 1
ATOM 526 C C . VAL A 1 72 ? 7.681 -0.060 -24.149 1.00 93.19 72 VAL A C 1
ATOM 528 O O . VAL A 1 72 ? 6.920 0.436 -23.319 1.00 93.19 72 VAL A O 1
ATOM 531 N N . LYS A 1 73 ? 7.631 -1.362 -24.460 1.00 96.31 73 LYS A N 1
ATOM 532 C CA . LYS A 1 73 ? 6.673 -2.280 -23.831 1.00 96.31 73 LYS A CA 1
ATOM 533 C C . LYS A 1 73 ? 6.844 -2.337 -22.309 1.00 96.31 73 LYS A C 1
ATOM 535 O O . LYS A 1 73 ? 5.857 -2.246 -21.587 1.00 96.31 73 LYS A O 1
ATOM 540 N N . LEU A 1 74 ? 8.081 -2.434 -21.822 1.00 95.44 74 LEU A N 1
ATOM 541 C CA . LEU A 1 74 ? 8.373 -2.463 -20.389 1.00 95.44 74 LEU A CA 1
ATOM 542 C C . LEU A 1 74 ? 7.934 -1.172 -19.681 1.00 95.44 74 LEU A C 1
ATOM 544 O O . LEU A 1 74 ? 7.360 -1.244 -18.594 1.00 95.44 74 LEU A O 1
ATOM 548 N N . ILE A 1 75 ? 8.155 -0.003 -20.294 1.00 94.50 75 ILE A N 1
ATOM 549 C CA . ILE A 1 75 ? 7.668 1.279 -19.760 1.00 94.50 75 ILE A CA 1
ATOM 550 C C . ILE A 1 75 ? 6.146 1.244 -19.606 1.00 94.50 75 ILE A C 1
ATOM 552 O O . ILE A 1 75 ? 5.632 1.622 -18.552 1.00 94.50 75 ILE A O 1
ATOM 556 N N . LEU A 1 76 ? 5.423 0.776 -20.626 1.00 96.12 76 LEU A N 1
ATOM 557 C CA . LEU A 1 76 ? 3.962 0.694 -20.593 1.00 96.12 76 LEU A CA 1
ATOM 558 C C . LEU A 1 76 ? 3.468 -0.278 -19.512 1.00 96.12 76 LEU A C 1
ATOM 560 O O . LEU A 1 76 ? 2.573 0.076 -18.743 1.00 96.12 76 LEU A O 1
ATOM 564 N N . ASP A 1 77 ? 4.087 -1.454 -19.391 1.00 96.88 77 ASP A N 1
ATOM 565 C CA . ASP A 1 77 ? 3.726 -2.455 -18.379 1.00 96.88 77 ASP A CA 1
ATOM 566 C C . ASP A 1 77 ? 3.940 -1.921 -16.949 1.00 96.88 77 ASP A C 1
ATOM 568 O O . ASP A 1 77 ? 3.074 -2.077 -16.078 1.00 96.88 77 ASP A O 1
ATOM 572 N N . LEU A 1 78 ? 5.069 -1.246 -16.702 1.00 95.31 78 LEU A N 1
ATOM 573 C CA . LEU A 1 78 ? 5.357 -0.611 -15.413 1.00 95.31 78 LEU A CA 1
ATOM 574 C C . LEU A 1 78 ? 4.429 0.580 -15.138 1.00 95.31 78 LEU A C 1
ATOM 576 O O . LEU A 1 78 ? 4.009 0.772 -13.996 1.00 95.31 78 LEU A O 1
ATOM 580 N N . SER A 1 79 ? 4.056 1.344 -16.167 1.00 95.06 79 SER A N 1
ATOM 581 C CA . SER A 1 79 ? 3.112 2.466 -16.044 1.00 95.06 79 SER A CA 1
ATOM 582 C C . SER A 1 79 ? 1.726 1.972 -15.638 1.00 95.06 79 SER A C 1
ATOM 584 O O . SER A 1 79 ? 1.159 2.452 -14.657 1.00 95.06 79 SER A O 1
ATOM 586 N N . ALA A 1 80 ? 1.220 0.937 -16.314 1.00 96.25 80 ALA A N 1
ATOM 587 C CA . ALA A 1 80 ? -0.053 0.303 -15.979 1.00 96.25 80 ALA A CA 1
ATOM 588 C C . ALA A 1 80 ? -0.029 -0.378 -14.597 1.00 96.25 80 ALA A C 1
ATOM 590 O O . ALA A 1 80 ? -1.064 -0.541 -13.943 1.00 96.25 80 ALA A O 1
ATOM 591 N N . ASN A 1 81 ? 1.139 -0.824 -14.125 1.00 95.19 81 ASN A N 1
ATOM 592 C CA . ASN A 1 81 ? 1.295 -1.304 -12.754 1.00 95.19 81 ASN A CA 1
ATOM 593 C C . ASN A 1 81 ? 1.157 -0.156 -11.744 1.00 95.19 81 ASN A C 1
ATOM 595 O O . ASN A 1 81 ? 0.318 -0.241 -10.845 1.00 95.19 81 ASN A O 1
ATOM 599 N N . ASN A 1 82 ? 1.908 0.928 -11.938 1.00 93.12 82 ASN A N 1
ATOM 600 C CA . ASN A 1 82 ? 1.861 2.096 -11.062 1.00 93.12 82 ASN A CA 1
ATOM 601 C C . ASN A 1 82 ? 0.456 2.705 -10.996 1.00 93.12 82 ASN A C 1
ATOM 603 O O . ASN A 1 82 ? -0.009 3.036 -9.910 1.00 93.12 82 ASN A O 1
ATOM 607 N N . GLU A 1 83 ? -0.257 2.782 -12.119 1.00 95.56 83 GLU A N 1
ATOM 608 C CA . GLU A 1 83 ? -1.642 3.258 -12.139 1.00 95.56 83 GLU A CA 1
ATOM 609 C C . GLU A 1 83 ? -2.555 2.386 -11.261 1.00 95.56 83 GLU A C 1
ATOM 611 O O . GLU A 1 83 ? -3.324 2.893 -10.443 1.00 95.56 83 GLU A O 1
ATOM 616 N N . ARG A 1 84 ? -2.442 1.054 -11.368 1.00 96.69 84 ARG A N 1
ATOM 617 C CA . ARG A 1 84 ? -3.203 0.128 -10.514 1.00 96.69 84 ARG A CA 1
ATOM 618 C C . ARG A 1 84 ? -2.845 0.280 -9.039 1.00 96.69 84 ARG A C 1
ATOM 620 O O . ARG A 1 84 ? -3.729 0.142 -8.193 1.00 96.69 84 ARG A O 1
ATOM 627 N N . LEU A 1 85 ? -1.576 0.531 -8.724 1.00 94.25 85 LEU A N 1
ATOM 628 C CA . LEU A 1 85 ? -1.131 0.786 -7.356 1.00 94.25 85 LEU A CA 1
ATOM 629 C C . LEU A 1 85 ? -1.747 2.077 -6.807 1.00 94.25 85 LEU A C 1
ATOM 631 O O . LEU A 1 85 ? -2.322 2.042 -5.721 1.00 94.25 85 LEU A O 1
ATOM 635 N N . ILE A 1 86 ? -1.687 3.174 -7.565 1.00 95.44 86 ILE A N 1
ATOM 636 C CA . ILE A 1 86 ? -2.253 4.472 -7.169 1.00 95.44 86 ILE A CA 1
ATOM 637 C C . ILE A 1 86 ? -3.755 4.336 -6.907 1.00 95.44 86 ILE A C 1
ATOM 639 O O . ILE A 1 86 ? -4.204 4.663 -5.813 1.00 95.44 86 ILE A O 1
ATOM 643 N N . ARG A 1 87 ? -4.506 3.711 -7.822 1.00 97.44 87 ARG A N 1
ATOM 644 C CA . ARG A 1 87 ? -5.951 3.476 -7.640 1.00 97.44 87 ARG A CA 1
ATOM 645 C C . ARG A 1 87 ? -6.276 2.684 -6.366 1.00 97.44 87 ARG A C 1
ATOM 647 O O . ARG A 1 87 ? -7.266 2.956 -5.688 1.00 97.44 87 ARG A O 1
ATOM 654 N N . ARG A 1 88 ? -5.455 1.683 -6.017 1.00 97.69 88 ARG A N 1
ATOM 655 C CA . ARG A 1 88 ? -5.619 0.908 -4.770 1.00 97.69 88 ARG A CA 1
ATOM 656 C C . ARG A 1 88 ? -5.327 1.750 -3.532 1.00 97.69 88 ARG A C 1
ATOM 658 O O . ARG A 1 88 ? -6.022 1.592 -2.528 1.00 97.69 88 ARG A O 1
ATOM 665 N N . LEU A 1 89 ? -4.311 2.610 -3.593 1.00 97.19 89 LEU A N 1
ATOM 666 C CA . LEU A 1 89 ? -3.977 3.526 -2.505 1.00 97.19 89 LEU A CA 1
ATOM 667 C C . LEU A 1 89 ? -5.095 4.544 -2.289 1.00 97.19 89 LEU A C 1
ATOM 669 O O . LEU A 1 89 ? -5.555 4.665 -1.160 1.00 97.19 89 LEU A O 1
ATOM 673 N N . GLU A 1 90 ? -5.592 5.174 -3.354 1.00 97.75 90 GLU A N 1
ATOM 674 C CA . GLU A 1 90 ? -6.750 6.081 -3.310 1.00 97.75 90 GLU A CA 1
ATOM 675 C C . GLU A 1 90 ? -7.953 5.393 -2.657 1.00 97.75 90 GLU A C 1
ATOM 677 O O . GLU A 1 90 ? -8.458 5.860 -1.641 1.00 97.75 90 GLU A O 1
ATOM 682 N N . THR A 1 91 ? -8.306 4.191 -3.128 1.00 98.25 91 THR A N 1
ATOM 683 C CA . THR A 1 91 ? -9.408 3.403 -2.545 1.00 98.25 91 THR A CA 1
ATOM 684 C C . THR A 1 91 ? -9.197 3.117 -1.052 1.00 98.25 91 THR A C 1
ATOM 686 O O . THR A 1 91 ? -10.143 3.124 -0.266 1.00 98.25 91 THR A O 1
ATOM 689 N N . THR A 1 92 ? -7.961 2.828 -0.639 1.00 97.69 92 THR A N 1
ATOM 690 C CA . THR A 1 92 ? -7.640 2.529 0.766 1.00 97.69 92 THR A CA 1
ATOM 691 C C . THR A 1 92 ? -7.728 3.783 1.633 1.00 97.69 92 THR A C 1
ATOM 693 O O . THR A 1 92 ? -8.236 3.713 2.752 1.00 97.69 92 THR A O 1
ATOM 696 N N . VAL A 1 93 ? -7.266 4.925 1.119 1.00 97.81 93 VAL A N 1
ATOM 697 C CA . VAL A 1 93 ? -7.381 6.231 1.779 1.00 97.81 93 VAL A CA 1
ATOM 698 C C . VAL A 1 93 ? -8.848 6.615 1.936 1.00 97.81 93 VAL A C 1
ATOM 700 O O . VAL A 1 93 ? -9.252 6.970 3.040 1.00 97.81 93 VAL A O 1
ATOM 703 N N . ASP A 1 94 ? -9.667 6.441 0.901 1.00 97.81 94 ASP A N 1
ATOM 704 C CA . ASP A 1 94 ? -11.107 6.711 0.967 1.00 97.81 94 ASP A CA 1
ATOM 705 C C . ASP A 1 94 ? -11.797 5.848 2.033 1.00 97.81 94 ASP A C 1
ATOM 707 O O . ASP A 1 94 ? -12.571 6.348 2.852 1.00 97.81 94 ASP A O 1
ATOM 711 N N . GLN A 1 95 ? -11.476 4.551 2.089 1.00 97.31 95 GLN A N 1
ATOM 712 C CA . GLN A 1 95 ? -11.997 3.651 3.124 1.00 97.31 95 GLN A CA 1
ATOM 713 C C . GLN A 1 95 ? -11.536 4.030 4.533 1.00 97.31 95 GLN A C 1
ATOM 715 O O . GLN A 1 95 ? -12.274 3.815 5.500 1.00 97.31 95 GLN A O 1
ATOM 720 N N . LEU A 1 96 ? -10.308 4.532 4.669 1.00 97.44 96 LEU A N 1
ATOM 721 C CA . LEU A 1 96 ? -9.780 4.986 5.947 1.00 97.44 96 LEU A CA 1
ATOM 722 C C . LEU A 1 96 ? -10.489 6.266 6.392 1.00 97.44 96 LEU A C 1
ATOM 724 O O . LEU A 1 96 ? -10.988 6.308 7.515 1.00 97.44 96 LEU A O 1
ATOM 728 N N . ASN A 1 97 ? -10.613 7.251 5.503 1.00 95.88 97 ASN A N 1
ATOM 729 C CA . ASN A 1 97 ? -11.325 8.504 5.758 1.00 95.88 97 ASN A CA 1
ATOM 730 C C . ASN A 1 97 ? -12.778 8.236 6.168 1.00 95.88 97 ASN A C 1
ATOM 732 O O . ASN A 1 97 ? -13.207 8.690 7.226 1.00 95.88 97 ASN A O 1
ATOM 736 N N . ALA A 1 98 ? -13.476 7.346 5.456 1.00 95.94 98 ALA A N 1
ATOM 737 C CA . ALA A 1 98 ? -14.841 6.941 5.798 1.00 95.94 98 ALA A CA 1
ATOM 738 C C . ALA A 1 98 ? -14.989 6.333 7.212 1.00 95.94 98 ALA A C 1
ATOM 740 O O . ALA A 1 98 ? -16.087 6.319 7.768 1.00 95.94 98 ALA A O 1
ATOM 741 N N . LYS A 1 99 ? -13.909 5.809 7.810 1.00 95.06 99 LYS A N 1
ATOM 742 C CA . LYS A 1 99 ? -13.891 5.301 9.197 1.00 95.06 99 LYS A CA 1
ATOM 743 C C . LYS A 1 99 ? -13.414 6.341 10.208 1.00 95.06 99 LYS A C 1
ATOM 745 O O . LYS A 1 99 ? -13.834 6.288 11.366 1.00 95.06 99 LYS A O 1
ATOM 750 N N . VAL A 1 100 ? -12.535 7.248 9.794 1.00 95.88 100 VAL A N 1
ATOM 751 C CA . VAL A 1 100 ? -11.994 8.319 10.637 1.00 95.88 100 VAL A CA 1
ATOM 752 C C . VAL A 1 100 ? -13.029 9.422 10.848 1.00 95.88 100 VAL A C 1
ATOM 754 O O . VAL A 1 100 ? -13.154 9.895 11.978 1.00 95.88 100 VAL A O 1
ATOM 757 N N . ASP A 1 101 ? -13.828 9.774 9.839 1.00 94.31 101 ASP A N 1
ATOM 758 C CA . ASP A 1 101 ? -14.826 10.848 9.965 1.00 94.31 101 ASP A CA 1
ATOM 759 C C . ASP A 1 101 ? -15.852 10.565 11.083 1.00 94.31 101 ASP A C 1
ATOM 761 O O . ASP A 1 101 ? -16.000 11.397 11.985 1.00 94.31 101 ASP A O 1
ATOM 765 N N . PRO A 1 102 ? -16.479 9.369 11.160 1.00 94.62 102 PRO A N 1
ATOM 766 C CA . PRO A 1 102 ? -17.417 9.058 12.239 1.00 94.62 102 PRO A CA 1
ATOM 767 C C . PRO A 1 102 ? -16.748 8.959 13.614 1.00 94.62 102 PRO A C 1
ATOM 769 O O . PRO A 1 102 ? -17.390 9.192 14.641 1.00 94.62 102 PRO A O 1
ATOM 772 N N . LEU A 1 103 ? -15.472 8.563 13.667 1.00 94.81 103 LEU A N 1
ATOM 773 C CA . LEU A 1 103 ? -14.720 8.519 14.921 1.00 94.81 103 LEU A CA 1
ATOM 774 C C . LEU A 1 103 ? -14.438 9.935 15.429 1.00 94.81 103 LEU A C 1
ATOM 776 O O . LEU A 1 103 ? -14.633 10.205 16.614 1.00 94.81 103 LEU A O 1
ATOM 780 N N . THR A 1 104 ? -14.042 10.829 14.526 1.00 95.44 104 THR A N 1
ATOM 781 C CA . THR A 1 104 ? -13.783 12.243 14.811 1.00 95.44 104 THR A CA 1
ATOM 782 C C . THR A 1 104 ? -15.049 12.926 15.326 1.00 95.44 104 THR A C 1
ATOM 784 O O . THR A 1 104 ? -15.008 13.611 16.348 1.00 95.44 104 THR A O 1
ATOM 787 N N . GLU A 1 105 ? -16.203 12.659 14.707 1.00 94.00 105 GLU A N 1
ATOM 788 C CA . GLU A 1 105 ? -17.499 13.168 15.171 1.00 94.00 105 GLU A CA 1
ATOM 789 C C . GLU A 1 105 ? -17.857 12.656 16.579 1.00 94.00 105 GLU A C 1
ATOM 791 O O . GLU A 1 105 ? -18.253 13.429 17.458 1.00 94.00 105 GLU A O 1
ATOM 796 N N . LYS A 1 106 ? -17.677 11.353 16.836 1.00 93.94 106 LYS A N 1
ATOM 797 C CA . LYS A 1 106 ? -17.933 10.762 18.161 1.00 93.94 106 LYS A CA 1
ATOM 798 C C . LYS A 1 106 ? -17.015 11.332 19.239 1.00 93.94 106 LYS A C 1
ATOM 800 O O . LYS A 1 106 ? -17.491 11.588 20.344 1.00 93.94 106 LYS A O 1
ATOM 805 N N . MET A 1 107 ? -15.734 11.534 18.932 1.00 94.06 107 MET A N 1
ATOM 806 C CA . MET A 1 107 ? -14.784 12.160 19.855 1.00 94.06 107 MET A CA 1
ATOM 807 C C . MET A 1 107 ? -15.175 13.608 20.154 1.00 94.06 107 MET A C 1
ATOM 809 O O . MET A 1 107 ? -15.244 13.973 21.323 1.00 94.06 107 MET A O 1
ATOM 813 N N . ALA A 1 108 ? -15.548 14.395 19.141 1.00 94.31 108 ALA A N 1
ATOM 814 C CA . ALA A 1 108 ? -16.019 15.765 19.346 1.00 94.31 108 ALA A CA 1
ATOM 815 C C . ALA A 1 108 ? -17.277 15.824 20.235 1.00 94.31 108 ALA A C 1
ATOM 817 O O . ALA A 1 108 ? -17.391 16.683 21.112 1.00 94.31 108 ALA A O 1
ATOM 818 N N . LYS A 1 109 ? -18.212 14.880 20.060 1.00 92.75 109 LYS A N 1
ATOM 819 C CA . LYS A 1 109 ? -19.405 14.768 20.912 1.00 92.75 109 LYS A CA 1
ATOM 820 C C . LYS A 1 109 ? -19.061 14.395 22.356 1.00 92.75 109 LYS A C 1
ATOM 822 O O . LYS A 1 109 ? -19.670 14.923 23.284 1.00 92.75 109 LYS A O 1
ATOM 827 N N . LEU A 1 110 ? -18.107 13.487 22.547 1.00 93.12 110 LEU A N 1
ATOM 828 C CA . LEU A 1 110 ? -17.629 13.086 23.868 1.00 93.12 110 LEU A CA 1
ATOM 829 C C . LEU A 1 110 ? -16.933 14.256 24.581 1.00 93.12 110 LEU A C 1
ATOM 831 O O . LEU A 1 110 ? -17.238 14.520 25.743 1.00 93.12 110 LEU A O 1
ATOM 835 N N . ASP A 1 111 ? -16.090 15.008 23.873 1.00 92.19 111 ASP A N 1
ATOM 836 C CA . ASP A 1 111 ? -15.446 16.217 24.397 1.00 92.19 111 ASP A CA 1
ATOM 837 C C . ASP A 1 111 ? -16.463 17.300 24.770 1.00 92.19 111 ASP A C 1
ATOM 839 O O . ASP A 1 111 ? -16.324 17.952 25.808 1.00 92.19 111 ASP A O 1
ATOM 843 N N . TYR A 1 112 ? -17.508 17.481 23.955 1.00 92.19 112 TYR A N 1
ATOM 844 C CA . TYR A 1 112 ? -18.602 18.396 24.276 1.00 92.19 112 TYR A CA 1
ATOM 845 C C . TYR A 1 112 ? -19.292 18.004 25.586 1.00 92.19 112 TYR A C 1
ATOM 847 O O . TYR A 1 112 ? -19.461 18.864 26.445 1.00 92.19 112 TYR A O 1
ATOM 855 N N . LEU A 1 113 ? -19.629 16.721 25.767 1.00 89.19 113 LEU A N 1
ATOM 856 C CA . LEU A 1 113 ? -20.269 16.221 26.990 1.00 89.19 113 LEU A CA 1
ATOM 857 C C . LEU A 1 113 ? -19.385 16.429 28.231 1.00 89.19 113 LEU A C 1
ATOM 859 O O . LEU A 1 113 ? -19.848 16.941 29.250 1.00 89.19 113 LEU A O 1
ATOM 863 N N . LEU A 1 114 ? -18.094 16.106 28.128 1.00 87.44 114 LEU A N 1
ATOM 864 C CA . LEU A 1 114 ? -17.126 16.309 29.214 1.00 87.44 114 LEU A CA 1
ATOM 865 C C . LEU A 1 114 ? -16.967 17.784 29.598 1.00 87.44 114 LEU A C 1
ATOM 867 O O . LEU A 1 114 ? -16.776 18.101 30.771 1.00 87.44 114 LEU A O 1
ATOM 871 N N . ARG A 1 115 ? -17.040 18.696 28.623 1.00 84.88 115 ARG A N 1
ATOM 872 C CA . ARG A 1 115 ? -16.965 20.141 28.877 1.00 84.88 115 ARG A CA 1
ATOM 873 C C . ARG A 1 115 ? -18.295 20.730 29.342 1.00 84.88 115 ARG A C 1
ATOM 875 O O . ARG A 1 115 ? -18.273 21.685 30.113 1.00 84.88 115 ARG A O 1
ATOM 882 N N . SER A 1 116 ? -19.435 20.189 28.910 1.00 66.25 116 SER A N 1
ATOM 883 C CA . SER A 1 116 ? -20.757 20.671 29.328 1.00 66.25 116 SER A CA 1
ATOM 884 C C . SER A 1 116 ? -21.078 20.325 30.783 1.00 66.25 116 SER A C 1
ATOM 886 O O . SER A 1 116 ? -21.755 21.107 31.447 1.00 66.25 116 SER A O 1
ATOM 888 N N . ASP A 1 117 ? -20.531 19.222 31.306 1.00 56.72 117 ASP A N 1
ATOM 889 C CA . ASP A 1 117 ? -20.649 18.853 32.726 1.00 56.72 117 ASP A CA 1
ATOM 890 C C . ASP A 1 117 ? -19.686 19.642 33.640 1.00 56.72 117 ASP A C 1
ATOM 892 O O . ASP A 1 117 ? -19.789 19.581 34.866 1.00 56.72 117 ASP A O 1
ATOM 896 N N . ALA A 1 118 ? -18.788 20.453 33.067 1.00 52.69 118 ALA A N 1
ATOM 897 C CA . ALA A 1 118 ? -17.871 21.334 33.790 1.00 52.69 118 ALA A CA 1
ATOM 898 C C . ALA A 1 118 ? -18.444 22.750 34.013 1.00 52.69 118 ALA A C 1
ATOM 900 O O . ALA A 1 118 ? -17.711 23.742 33.991 1.00 52.69 118 ALA A O 1
ATOM 901 N N . ALA A 1 119 ? -19.751 22.881 34.259 1.00 52.03 119 ALA A N 1
ATOM 902 C CA . ALA A 1 119 ? -20.250 24.090 34.911 1.00 52.03 119 ALA A CA 1
ATOM 903 C C . ALA A 1 119 ? -19.693 24.120 36.350 1.00 52.03 119 ALA A C 1
ATOM 905 O O . ALA A 1 119 ? -19.782 23.111 37.053 1.00 52.03 119 ALA A O 1
ATOM 906 N N . PRO A 1 120 ? -19.109 25.237 36.827 1.00 45.19 120 PRO A N 1
ATOM 907 C CA . PRO A 1 120 ? -18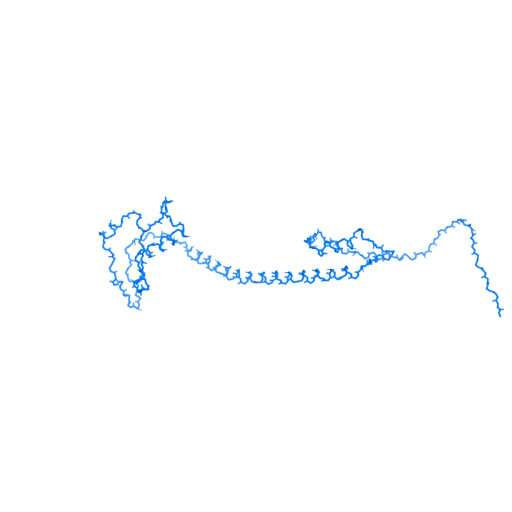.502 25.278 38.147 1.00 45.19 120 PRO A CA 1
ATOM 908 C C . PRO A 1 120 ? -19.599 25.070 39.187 1.00 45.19 120 PRO A C 1
ATOM 910 O O . PRO A 1 120 ? -20.446 25.942 39.410 1.00 45.19 120 PRO A O 1
ATOM 913 N N . ILE A 1 121 ? -19.583 23.903 39.830 1.00 48.31 121 ILE A N 1
ATOM 914 C CA . ILE A 1 121 ? -20.368 23.639 41.027 1.00 48.31 121 ILE A CA 1
ATOM 915 C C . ILE A 1 121 ? -19.887 24.654 42.057 1.00 48.31 121 ILE A C 1
ATOM 917 O O . ILE A 1 121 ? -18.858 24.465 42.698 1.00 48.31 121 ILE A O 1
ATOM 921 N N . LYS A 1 122 ? -20.622 25.761 42.209 1.00 45.25 122 LYS A N 1
ATOM 922 C CA . LYS A 1 122 ? -20.498 26.631 43.374 1.00 45.25 122 LYS A CA 1
ATOM 923 C C . LYS A 1 122 ? -20.858 25.765 44.567 1.00 45.25 122 LYS A C 1
ATOM 925 O O . LYS A 1 122 ? -22.033 25.490 44.809 1.00 45.25 122 LYS A O 1
ATOM 930 N N . ASN A 1 123 ? -19.832 25.311 45.270 1.00 51.78 123 ASN A N 1
ATOM 931 C CA . ASN A 1 123 ? -19.865 24.512 46.482 1.00 51.78 123 ASN A CA 1
ATOM 932 C C . ASN A 1 123 ? -20.637 25.277 47.567 1.00 51.78 123 ASN A C 1
ATOM 934 O O . ASN A 1 123 ? -20.082 25.882 48.482 1.00 51.78 123 ASN A O 1
ATOM 938 N N . THR A 1 124 ? -21.962 25.245 47.458 1.00 42.91 124 THR A N 1
ATOM 939 C CA . THR A 1 124 ? -22.860 25.559 48.553 1.00 42.91 124 THR A CA 1
ATOM 940 C C . THR A 1 124 ? -22.994 24.269 49.328 1.00 42.91 124 THR A C 1
ATOM 942 O O . THR A 1 124 ? -23.617 23.318 48.864 1.00 42.91 124 THR A O 1
ATOM 945 N N . LYS A 1 125 ? -22.350 24.235 50.497 1.00 52.31 125 LYS A N 1
ATOM 946 C CA . LYS A 1 125 ? -22.538 23.208 51.521 1.00 52.31 125 LYS A CA 1
ATOM 947 C C . LYS A 1 125 ? -24.043 22.971 51.690 1.00 52.31 125 LYS A C 1
ATOM 949 O O . LYS A 1 125 ? -24.725 23.790 52.302 1.00 52.31 125 LYS A O 1
ATOM 954 N N . LYS A 1 126 ? -24.570 21.891 51.118 1.00 45.22 126 LYS A N 1
ATOM 955 C CA . LYS A 1 126 ? -25.952 21.463 51.323 1.00 45.22 126 LYS A CA 1
ATOM 956 C C . LYS A 1 126 ? -25.942 19.999 51.724 1.00 45.22 126 LYS A C 1
ATOM 958 O O . LYS A 1 126 ? -25.473 19.126 51.007 1.00 45.22 126 LYS A O 1
ATOM 963 N N . SER A 1 127 ? -26.394 19.834 52.958 1.00 43.69 127 SER A N 1
ATOM 964 C CA . SER A 1 127 ? -26.623 18.614 53.711 1.00 43.69 127 SER A CA 1
ATOM 965 C C . SER A 1 127 ? -27.374 17.549 52.902 1.00 43.69 127 SER A C 1
ATOM 967 O O . SER A 1 127 ? -28.280 17.874 52.139 1.00 43.69 127 SER A O 1
ATOM 969 N N . PHE A 1 128 ? -27.042 16.277 53.132 1.00 47.66 128 PHE A N 1
ATOM 970 C CA . PHE A 1 128 ? -27.595 15.079 52.476 1.00 47.66 128 PHE A CA 1
ATOM 971 C C . PHE A 1 128 ? -29.060 14.751 52.835 1.00 47.66 128 PHE A C 1
ATOM 973 O O . PHE A 1 128 ? -29.545 13.662 52.546 1.00 47.66 128 PHE A O 1
ATOM 980 N N . ALA A 1 129 ? -29.790 15.672 53.459 1.00 48.12 129 ALA A N 1
ATOM 981 C CA . ALA A 1 129 ? -31.148 15.443 53.938 1.00 48.12 129 ALA A CA 1
ATOM 982 C C . ALA A 1 129 ? -32.173 16.279 53.159 1.00 48.12 129 ALA A C 1
ATOM 984 O O . ALA A 1 129 ? -32.838 17.127 53.741 1.00 48.12 129 ALA A O 1
ATOM 985 N N . SER A 1 130 ? -32.290 16.081 51.844 1.00 44.38 130 SER A N 1
ATOM 986 C CA . SER A 1 130 ? -33.532 16.399 51.121 1.00 44.38 130 SER A CA 1
ATOM 987 C C . SER A 1 130 ? -33.514 15.801 49.714 1.00 44.38 130 SER A C 1
ATOM 989 O O . SER A 1 130 ? -33.059 16.420 48.757 1.00 44.38 130 SER A O 1
ATOM 991 N N . ALA A 1 131 ? -34.006 14.572 49.594 1.00 41.44 131 ALA A N 1
ATOM 992 C CA . ALA A 1 131 ? -34.440 13.999 48.325 1.00 41.44 131 ALA A CA 1
ATOM 993 C C . ALA A 1 131 ? -35.842 13.418 48.530 1.00 41.44 131 ALA A C 1
ATOM 995 O O . ALA A 1 131 ? -36.063 12.212 48.488 1.00 41.44 131 ALA A O 1
ATOM 996 N N . ALA A 1 132 ? -36.790 14.303 48.826 1.00 45.94 132 ALA A N 1
ATOM 997 C CA . ALA A 1 132 ? -38.208 14.023 48.706 1.00 45.94 132 ALA A CA 1
ATOM 998 C C . ALA A 1 132 ? -38.861 15.212 47.996 1.00 45.94 132 ALA A C 1
ATOM 1000 O O . ALA A 1 132 ? -38.604 16.360 48.345 1.00 45.94 132 ALA A O 1
ATOM 1001 N N . ALA A 1 133 ? -39.716 14.889 47.027 1.00 47.38 133 ALA A N 1
ATOM 1002 C CA . ALA A 1 133 ? -40.577 15.781 46.253 1.00 47.38 133 ALA A CA 1
ATOM 1003 C C . ALA A 1 133 ? -39.941 16.521 45.058 1.00 47.38 133 ALA A C 1
ATOM 1005 O O . ALA A 1 133 ? -39.834 17.742 45.031 1.00 47.38 133 ALA A O 1
ATOM 1006 N N . THR A 1 134 ? -39.702 15.780 43.977 1.00 43.97 134 THR A N 1
ATOM 1007 C CA . THR A 1 134 ? -40.096 16.254 42.641 1.00 43.97 134 THR A CA 1
ATOM 1008 C C . THR A 1 134 ? -41.102 15.264 42.064 1.00 43.97 134 THR A C 1
ATOM 1010 O O . THR A 1 134 ? -40.824 14.078 41.901 1.00 43.97 134 THR A O 1
ATOM 1013 N N . SER A 1 135 ? -42.323 15.746 41.840 1.00 50.06 135 SER A N 1
ATOM 1014 C CA . SER A 1 135 ? -43.439 14.985 41.289 1.00 50.06 135 SER A CA 1
ATOM 1015 C C . SER A 1 135 ? -43.126 14.556 39.855 1.00 50.06 135 SER A C 1
ATOM 1017 O O . SER A 1 135 ? -43.256 15.348 38.922 1.00 50.06 135 SER A O 1
ATOM 1019 N N . ILE A 1 136 ? -42.733 13.298 39.672 1.00 43.09 136 ILE A N 1
ATOM 1020 C CA . ILE A 1 136 ? -42.773 12.646 38.365 1.00 43.09 136 ILE A CA 1
ATOM 1021 C C . ILE A 1 136 ? -44.103 11.903 38.293 1.00 43.09 136 ILE A C 1
ATOM 1023 O O . ILE A 1 136 ? -44.359 10.958 39.038 1.00 43.09 136 ILE A O 1
ATOM 1027 N N . HIS A 1 137 ? -44.972 12.381 37.406 1.00 49.28 137 HIS A N 1
ATOM 1028 C CA . HIS A 1 137 ? -46.207 11.712 37.034 1.00 49.28 137 HIS A CA 1
ATOM 1029 C C . HIS A 1 137 ? -45.847 10.456 36.226 1.00 49.28 137 HIS A C 1
ATOM 1031 O O . HIS A 1 137 ? -45.699 10.489 35.010 1.00 49.28 137 HIS A O 1
ATOM 1037 N N . GLY A 1 138 ? -45.664 9.346 36.929 1.00 46.69 138 GLY A N 1
ATOM 1038 C CA . GLY A 1 138 ? -45.367 8.029 36.377 1.00 46.69 138 GLY A CA 1
ATOM 1039 C C . GLY A 1 138 ? -44.992 7.115 37.532 1.00 46.69 138 GLY A C 1
ATOM 1040 O O . GLY A 1 138 ? -44.118 7.462 38.316 1.00 46.69 138 GLY A O 1
ATOM 1041 N N . SER A 1 139 ? -45.702 5.998 37.697 1.00 49.59 139 SER A N 1
ATOM 1042 C CA . SER A 1 139 ? -45.487 5.055 38.799 1.00 49.59 139 SER A CA 1
ATOM 1043 C C . SER A 1 139 ? -44.018 4.621 38.852 1.00 49.59 139 SER A C 1
ATOM 1045 O O . SER A 1 139 ? -43.571 3.813 38.040 1.00 49.59 139 SER A O 1
ATOM 1047 N N . ILE A 1 140 ? -43.254 5.176 39.795 1.00 51.00 140 ILE A N 1
ATOM 1048 C CA . ILE A 1 140 ? -41.913 4.693 40.115 1.00 51.00 140 ILE A CA 1
ATOM 1049 C C . ILE A 1 140 ? -42.125 3.435 40.950 1.00 51.00 140 ILE A C 1
ATOM 1051 O O . ILE A 1 140 ? -42.358 3.500 42.157 1.00 51.00 140 ILE A O 1
ATOM 1055 N N . HIS A 1 141 ? -42.117 2.279 40.292 1.00 60.62 141 HIS A N 1
ATOM 1056 C CA . HIS A 1 141 ? -42.097 1.012 41.001 1.00 60.62 141 HIS A CA 1
ATOM 1057 C C . HIS A 1 141 ? -40.741 0.871 41.689 1.00 60.62 141 HIS A C 1
ATOM 1059 O O . HIS A 1 141 ? -39.694 0.894 41.041 1.00 60.62 141 HIS A O 1
ATOM 1065 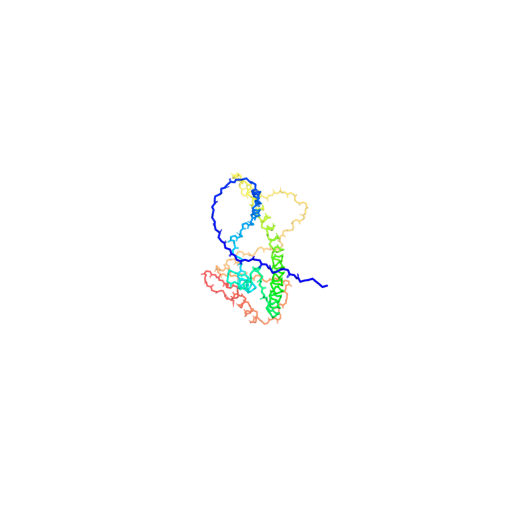N N . ALA A 1 142 ? -40.765 0.749 43.017 1.00 56.97 142 ALA A N 1
ATOM 1066 C CA . ALA A 1 142 ? -39.584 0.373 43.772 1.00 56.97 142 ALA A CA 1
ATOM 1067 C C . ALA A 1 142 ? -39.046 -0.957 43.212 1.00 56.97 142 ALA A C 1
ATOM 1069 O O . ALA A 1 142 ? -39.852 -1.840 42.894 1.00 56.97 142 ALA A O 1
ATOM 1070 N N . PRO A 1 143 ? -37.717 -1.133 43.101 1.00 54.81 143 PRO A N 1
ATOM 1071 C CA . PRO A 1 143 ? -37.149 -2.428 42.767 1.00 54.81 143 PRO A CA 1
ATOM 1072 C C . PRO A 1 143 ? -37.722 -3.475 43.725 1.00 54.81 143 PRO A C 1
ATOM 1074 O O . PRO A 1 143 ? -37.523 -3.401 44.935 1.00 54.81 143 PRO A O 1
ATOM 1077 N N . THR A 1 144 ? -38.455 -4.451 43.192 1.00 61.06 144 THR A N 1
ATOM 1078 C CA . THR A 1 144 ? -39.067 -5.531 43.987 1.00 61.06 144 THR A CA 1
ATOM 1079 C C . THR A 1 144 ? -38.009 -6.469 44.581 1.00 61.06 144 THR A C 1
ATOM 1081 O O . THR A 1 144 ? -38.306 -7.324 45.411 1.00 61.06 144 THR A O 1
ATOM 1084 N N . VAL A 1 145 ? -36.750 -6.314 44.165 1.00 60.25 145 VAL A N 1
ATOM 1085 C CA . VAL A 1 145 ? -35.629 -7.123 44.624 1.00 60.25 145 VAL A CA 1
ATOM 1086 C C . VAL A 1 145 ? -34.976 -6.437 45.816 1.00 60.25 145 VAL A C 1
ATOM 1088 O O . VAL A 1 145 ? -34.315 -5.406 45.692 1.00 60.25 145 VAL A O 1
ATOM 1091 N N . ARG A 1 146 ? -35.174 -7.037 46.990 1.00 64.75 146 ARG A N 1
ATOM 1092 C CA . ARG A 1 146 ? -34.518 -6.635 48.233 1.00 64.75 146 ARG A CA 1
ATOM 1093 C C . ARG A 1 146 ? -32.997 -6.776 48.064 1.00 64.75 146 ARG A C 1
ATOM 1095 O O . ARG A 1 146 ? -32.557 -7.818 47.572 1.00 64.75 146 ARG A O 1
ATOM 1102 N N . PRO A 1 147 ? -32.190 -5.784 48.482 1.00 63.94 147 PRO A N 1
ATOM 1103 C CA . PRO A 1 147 ? -30.743 -5.936 48.472 1.00 63.94 147 PRO A CA 1
ATOM 1104 C C . PRO A 1 147 ? -30.345 -7.159 49.313 1.00 63.94 147 PRO A C 1
ATOM 1106 O O . PRO A 1 147 ? -31.006 -7.451 50.320 1.00 63.94 147 PRO A O 1
ATOM 1109 N N . PRO A 1 148 ? -29.296 -7.894 48.906 1.00 67.06 148 PRO A N 1
ATOM 1110 C CA . PRO A 1 148 ? -28.843 -9.063 49.640 1.00 67.06 148 PRO A CA 1
ATOM 1111 C C . PRO A 1 148 ? -28.527 -8.669 51.092 1.00 67.06 148 PRO A C 1
ATOM 1113 O O . PRO A 1 148 ? -27.895 -7.639 51.330 1.00 67.06 148 PRO A O 1
ATOM 1116 N N . PRO A 1 149 ? -28.990 -9.451 52.081 1.00 76.44 149 PRO A N 1
ATOM 1117 C CA . PRO A 1 149 ? -28.848 -9.083 53.480 1.00 76.44 149 PRO A CA 1
ATOM 1118 C C . PRO A 1 149 ? -27.368 -9.024 53.876 1.00 76.44 149 PRO A C 1
ATOM 1120 O O . PRO A 1 149 ? -26.570 -9.823 53.391 1.00 76.44 149 PRO A O 1
ATOM 1123 N N . ASN A 1 150 ? -27.019 -8.118 54.795 1.00 61.59 150 ASN A N 1
ATOM 1124 C CA . ASN A 1 150 ? -25.659 -7.899 55.313 1.00 61.59 150 ASN A CA 1
ATOM 1125 C C . ASN A 1 150 ? -24.827 -9.164 55.608 1.00 61.59 150 ASN A C 1
ATOM 1127 O O . ASN A 1 150 ? -23.652 -9.154 55.253 1.00 61.59 150 ASN A O 1
ATOM 1131 N N . PRO A 1 151 ? -25.358 -10.265 56.185 1.00 69.25 151 PRO A N 1
ATOM 1132 C CA . PRO A 1 151 ? -24.584 -11.503 56.338 1.00 69.25 151 PRO A CA 1
ATOM 1133 C C . PRO A 1 151 ? -24.119 -12.105 55.001 1.00 69.25 151 PRO A C 1
ATOM 1135 O O . PRO A 1 151 ? -23.028 -12.657 54.928 1.00 69.25 151 PRO A O 1
ATOM 1138 N N . THR A 1 152 ? -24.902 -11.952 53.931 1.00 64.31 152 THR A N 1
ATOM 1139 C CA . THR A 1 152 ? -24.537 -12.367 52.565 1.00 64.31 152 THR A CA 1
ATOM 1140 C C . THR A 1 152 ? -23.400 -11.514 52.030 1.00 64.31 152 THR A C 1
ATOM 1142 O O . THR A 1 152 ? -22.475 -12.046 51.435 1.00 64.31 152 THR A O 1
ATOM 1145 N N . ILE A 1 153 ? -23.442 -10.202 52.284 1.00 65.44 153 ILE A N 1
ATOM 1146 C CA . ILE A 1 153 ? -22.380 -9.269 51.891 1.00 65.44 153 ILE A CA 1
ATOM 1147 C C . ILE A 1 153 ? -21.099 -9.552 52.689 1.00 65.44 153 ILE A C 1
ATOM 1149 O O . ILE A 1 153 ? -20.017 -9.577 52.120 1.00 65.44 153 ILE A O 1
ATOM 1153 N N . ALA A 1 154 ? -21.212 -9.852 53.984 1.00 60.12 154 ALA A N 1
ATOM 1154 C CA . ALA A 1 154 ? -20.080 -10.192 54.847 1.00 60.12 154 ALA A CA 1
ATOM 1155 C C . ALA A 1 154 ? -19.471 -11.577 54.543 1.00 60.12 154 ALA A C 1
ATOM 1157 O O . ALA A 1 154 ? -18.281 -11.791 54.768 1.00 60.12 154 ALA A O 1
ATOM 1158 N N . ALA A 1 155 ? -20.258 -12.517 54.006 1.00 62.78 155 ALA A N 1
ATOM 1159 C CA . ALA A 1 155 ? -19.767 -13.813 53.531 1.00 62.78 155 ALA A CA 1
ATOM 1160 C C . ALA A 1 155 ? -18.933 -13.703 52.237 1.00 62.78 155 ALA A C 1
ATOM 1162 O O . ALA A 1 155 ? -18.170 -14.618 51.902 1.00 62.78 155 ALA A O 1
ATOM 1163 N N . LEU A 1 156 ? -19.045 -12.584 51.513 1.00 62.38 156 LEU A N 1
ATOM 1164 C CA . LEU A 1 156 ? -18.197 -12.264 50.370 1.00 62.38 156 LEU A CA 1
ATOM 1165 C C . LEU A 1 156 ? -16.853 -11.754 50.891 1.00 62.38 156 LEU A C 1
ATOM 1167 O O . LEU A 1 156 ? -16.648 -10.566 51.121 1.00 62.38 156 LEU A O 1
ATOM 1171 N N . LYS A 1 157 ? -15.926 -12.688 51.115 1.00 61.28 157 LYS A N 1
ATOM 1172 C CA . LYS A 1 157 ? -14.546 -12.350 51.474 1.00 61.28 157 LYS A CA 1
ATOM 1173 C C . LYS A 1 157 ? -13.948 -11.395 50.422 1.00 61.28 157 LYS A C 1
ATOM 1175 O O . LYS A 1 157 ? -14.183 -11.618 49.227 1.00 61.28 157 LYS A O 1
ATOM 1180 N N . PRO A 1 158 ? -13.139 -10.395 50.829 1.00 56.94 158 PRO A N 1
ATOM 1181 C CA . PRO A 1 158 ? -12.316 -9.629 49.897 1.00 56.94 158 PRO A CA 1
ATOM 1182 C C . PRO A 1 158 ? -11.561 -10.594 48.972 1.00 56.94 158 PRO A C 1
ATOM 1184 O O . PRO A 1 158 ? -11.085 -11.626 49.451 1.00 56.94 158 PRO A O 1
ATOM 1187 N N . LYS A 1 159 ? -11.469 -10.266 47.674 1.00 57.94 159 LYS A N 1
ATOM 1188 C CA . LYS A 1 159 ? -10.883 -11.081 46.580 1.00 57.94 159 LYS A CA 1
ATOM 1189 C C . LYS A 1 159 ? -11.793 -12.124 45.907 1.00 57.94 159 LYS A C 1
ATOM 1191 O O . LYS A 1 159 ? -11.313 -12.894 45.081 1.00 57.94 159 LYS A O 1
ATOM 1196 N N . ARG A 1 160 ? -13.101 -12.161 46.189 1.00 57.78 160 ARG A N 1
ATOM 1197 C CA . ARG A 1 160 ? -14.053 -12.988 45.418 1.00 57.78 160 ARG A CA 1
ATOM 1198 C C . ARG A 1 160 ? -14.736 -12.176 44.319 1.00 57.78 160 ARG A C 1
ATOM 1200 O O . ARG A 1 160 ? -15.416 -11.197 44.608 1.00 57.78 160 ARG A O 1
ATOM 1207 N N . VAL A 1 161 ? -14.583 -12.610 43.069 1.00 58.34 161 VAL A N 1
ATOM 1208 C CA . VAL A 1 161 ? -15.299 -12.055 41.912 1.00 58.34 161 VAL A CA 1
ATOM 1209 C C . VAL A 1 161 ? -16.645 -12.766 41.786 1.00 58.34 161 VAL A C 1
ATOM 1211 O O . VAL A 1 161 ? -16.696 -13.992 41.725 1.00 58.34 161 VAL A O 1
ATOM 1214 N N . ILE A 1 162 ? -17.740 -12.005 41.762 1.00 65.25 162 ILE A N 1
ATOM 1215 C CA . ILE A 1 162 ? -19.084 -12.549 41.537 1.00 65.25 162 ILE A CA 1
ATOM 1216 C C . ILE A 1 162 ? -19.450 -12.305 40.082 1.00 65.25 162 ILE A C 1
ATOM 1218 O O . ILE A 1 162 ? -19.644 -11.166 39.663 1.00 65.25 162 ILE A O 1
ATOM 1222 N N . ILE A 1 163 ? -19.561 -13.386 39.318 1.00 65.94 163 ILE A N 1
ATOM 1223 C CA . ILE A 1 163 ? -20.067 -13.337 37.951 1.00 65.94 163 ILE A CA 1
ATOM 1224 C C . ILE A 1 163 ? -21.559 -13.659 38.014 1.00 65.94 163 ILE A C 1
ATOM 1226 O O . ILE A 1 163 ? -21.953 -14.792 38.286 1.00 65.94 163 ILE A O 1
ATOM 1230 N N . HIS A 1 164 ? -22.398 -12.652 37.785 1.00 60.41 164 HIS A N 1
ATOM 1231 C CA . HIS A 1 164 ? -23.835 -12.857 37.652 1.00 60.41 164 HIS A CA 1
ATOM 1232 C C . HIS A 1 164 ? -24.141 -13.357 36.238 1.00 60.41 164 HIS A C 1
ATOM 1234 O O . HIS A 1 164 ? -23.926 -12.642 35.260 1.00 60.41 164 HIS A O 1
ATOM 1240 N N . SER A 1 165 ? -24.646 -14.586 36.117 1.00 61.41 165 SER A N 1
ATOM 1241 C CA . SER A 1 165 ? -25.240 -15.056 34.867 1.00 61.41 165 SER A CA 1
ATOM 1242 C C . SER A 1 165 ? -26.641 -14.465 34.698 1.00 61.41 165 SER A C 1
ATOM 1244 O O . SER A 1 165 ? -27.355 -14.226 35.672 1.00 61.41 165 SER A O 1
ATOM 1246 N N . ASN A 1 166 ? -27.039 -14.212 33.449 1.00 63.97 166 ASN A N 1
ATOM 1247 C CA . ASN A 1 166 ? -28.399 -13.781 33.147 1.00 63.97 166 ASN A CA 1
ATOM 1248 C C . ASN A 1 166 ? -29.376 -14.940 33.448 1.00 63.97 166 ASN A C 1
ATOM 1250 O O . ASN A 1 166 ? -29.318 -15.954 32.747 1.00 63.97 166 ASN A O 1
ATOM 1254 N N . PRO A 1 167 ? -30.288 -14.811 34.431 1.00 61.56 167 PRO A N 1
ATOM 1255 C CA . PRO A 1 167 ? -31.167 -15.905 34.846 1.00 61.56 167 PRO A CA 1
ATOM 1256 C C . PRO A 1 167 ? -32.190 -16.307 33.775 1.00 61.56 167 PRO A C 1
ATOM 1258 O O . PRO A 1 167 ? -32.739 -17.406 33.845 1.00 61.56 167 PRO A O 1
ATOM 1261 N N . THR A 1 168 ? -32.448 -15.452 32.778 1.00 68.94 168 THR A N 1
ATOM 1262 C CA . THR A 1 168 ? -33.344 -15.779 31.657 1.00 68.94 168 THR A CA 1
ATOM 1263 C C . THR A 1 168 ? -32.652 -16.594 30.567 1.00 68.94 168 THR A C 1
ATOM 1265 O O . THR A 1 168 ? -33.323 -17.166 29.711 1.00 68.94 168 THR A O 1
ATOM 1268 N N . ASN A 1 169 ? -31.320 -16.695 30.601 1.00 65.62 169 ASN A N 1
ATOM 1269 C CA . ASN A 1 169 ? -30.558 -17.466 29.636 1.00 65.62 169 ASN A CA 1
ATOM 1270 C C . ASN A 1 169 ? -30.365 -18.911 30.136 1.00 65.62 169 ASN A C 1
ATOM 1272 O O . ASN A 1 169 ? -29.540 -19.188 31.006 1.00 65.62 169 ASN A O 1
ATOM 1276 N N . THR A 1 170 ? -31.138 -19.845 29.575 1.00 68.06 170 THR A N 1
ATOM 1277 C CA . THR A 1 170 ? -31.083 -21.274 29.922 1.00 68.06 170 THR A CA 1
ATOM 1278 C C . THR A 1 170 ? -30.179 -22.098 29.008 1.00 68.06 170 THR A C 1
ATOM 1280 O O . THR A 1 170 ? -30.117 -23.312 29.183 1.00 68.06 170 THR A O 1
ATOM 1283 N N . THR A 1 171 ? -29.467 -21.489 28.051 1.00 69.56 171 THR A N 1
ATOM 1284 C CA . THR A 1 171 ? -28.732 -22.233 27.005 1.00 69.56 171 THR A CA 1
ATOM 1285 C C . THR A 1 171 ? -27.579 -23.078 27.543 1.00 69.56 171 THR A C 1
ATOM 1287 O O . THR A 1 171 ? -27.042 -23.911 26.824 1.00 69.56 171 THR A O 1
ATOM 1290 N N . LEU A 1 172 ? -27.168 -22.852 28.792 1.00 69.19 172 LEU A N 1
ATOM 1291 C CA . LEU A 1 172 ? -26.059 -23.552 29.440 1.00 69.19 172 LEU A CA 1
ATOM 1292 C C . LEU A 1 172 ? -26.516 -24.593 30.475 1.00 69.19 172 LEU A C 1
ATOM 1294 O O . LEU A 1 172 ? -25.666 -25.169 31.145 1.00 69.19 172 LEU A O 1
ATOM 1298 N N . LYS A 1 173 ? -27.827 -24.843 30.623 1.00 71.75 173 LYS A N 1
ATOM 1299 C CA . LYS A 1 173 ? -28.349 -25.796 31.622 1.00 71.75 173 LYS A CA 1
ATOM 1300 C C . LYS A 1 173 ? -27.976 -27.251 31.329 1.00 71.75 173 LYS A C 1
ATOM 1302 O O . LYS A 1 173 ? -27.749 -28.003 32.269 1.00 71.75 173 LYS A O 1
ATOM 1307 N N . ASP A 1 174 ? -27.872 -27.609 30.052 1.00 76.69 174 ASP A N 1
ATOM 1308 C CA . ASP A 1 174 ? -27.593 -28.984 29.612 1.00 76.69 174 ASP A CA 1
ATOM 1309 C C . ASP A 1 174 ? -26.094 -29.249 29.387 1.00 76.69 174 ASP A C 1
ATOM 1311 O O . ASP A 1 174 ? -25.695 -30.343 28.990 1.00 76.69 174 ASP A O 1
ATOM 1315 N N . VAL A 1 175 ? -25.239 -28.248 29.624 1.00 77.56 175 VAL A N 1
ATOM 1316 C CA . VAL A 1 175 ? -23.791 -28.384 29.450 1.00 77.56 175 VAL A CA 1
ATOM 1317 C C . VAL A 1 175 ? -23.180 -28.941 30.740 1.00 77.56 175 VAL A C 1
ATOM 1319 O O . VAL A 1 175 ? -23.434 -28.391 31.815 1.00 77.56 175 VAL A O 1
ATOM 1322 N N . PRO A 1 176 ? -22.331 -29.985 30.669 1.00 85.25 176 PRO A N 1
ATOM 1323 C CA . PRO A 1 176 ? -21.633 -30.503 31.839 1.00 85.25 176 PRO A CA 1
ATOM 1324 C C . PRO A 1 176 ? -20.861 -29.402 32.573 1.00 85.25 176 PRO A C 1
ATOM 1326 O O . PRO A 1 176 ? -20.129 -28.624 31.957 1.00 85.25 176 PRO A O 1
ATOM 1329 N N . SER A 1 177 ? -20.976 -29.366 33.902 1.00 79.56 177 SER A N 1
ATOM 1330 C CA . SER A 1 177 ? -20.343 -28.341 34.744 1.00 79.56 177 SER A CA 1
ATOM 1331 C C . SER A 1 177 ? -18.830 -28.242 34.525 1.00 79.56 177 SER A C 1
ATOM 1333 O O . SER A 1 177 ? -18.300 -27.139 34.446 1.00 79.56 177 SER A O 1
ATOM 1335 N N . GLY A 1 178 ? -18.144 -29.373 34.331 1.00 83.81 178 GLY A N 1
ATOM 1336 C CA . GLY A 1 178 ? -16.711 -29.395 34.018 1.00 83.81 178 GLY A CA 1
ATOM 1337 C C . GLY A 1 178 ? -16.359 -28.670 32.713 1.00 83.81 178 GLY A C 1
ATOM 1338 O O . GLY A 1 178 ? -15.385 -27.926 32.669 1.00 83.81 178 GLY A O 1
ATOM 1339 N N . ALA A 1 179 ? -17.189 -28.805 31.673 1.00 83.38 179 ALA A N 1
ATOM 1340 C CA . ALA A 1 179 ? -16.981 -28.115 30.399 1.00 83.38 179 ALA A CA 1
ATOM 1341 C C . ALA A 1 179 ? -17.234 -26.603 30.518 1.00 83.38 179 ALA A C 1
ATOM 1343 O O . ALA A 1 179 ? -16.553 -25.802 29.876 1.00 83.38 179 ALA A O 1
ATOM 1344 N N . LEU A 1 180 ? -18.185 -26.199 31.368 1.00 82.75 180 LEU A N 1
ATOM 1345 C CA . LEU A 1 180 ? -18.436 -24.789 31.673 1.00 82.75 180 LEU A CA 1
ATOM 1346 C C . LEU A 1 180 ? -17.259 -24.158 32.420 1.00 82.75 180 LEU A C 1
ATOM 1348 O O . LEU A 1 180 ? -16.816 -23.077 32.035 1.00 82.75 180 LEU A O 1
ATOM 1352 N N . VAL A 1 181 ? -16.730 -24.842 33.439 1.00 86.56 181 VAL A N 1
ATOM 1353 C CA . VAL A 1 181 ? -15.564 -24.379 34.209 1.00 86.56 181 VAL A CA 1
ATOM 1354 C C . VAL A 1 181 ? -14.334 -24.275 33.311 1.00 86.56 181 VAL A C 1
ATOM 1356 O O . VAL A 1 181 ? -13.665 -23.245 33.310 1.00 86.56 181 VAL A O 1
ATOM 1359 N N . GLN A 1 182 ? -14.080 -25.282 32.471 1.00 88.88 182 GLN A N 1
ATOM 1360 C CA . GLN A 1 182 ? -12.976 -25.239 31.513 1.00 88.88 182 GLN A CA 1
ATOM 1361 C C . GLN A 1 182 ? -13.095 -24.039 30.566 1.00 88.88 182 GLN A C 1
ATOM 1363 O O . GLN A 1 182 ? -12.149 -23.266 30.425 1.00 88.88 182 GLN A O 1
ATOM 1368 N N . LYS A 1 183 ? -14.269 -23.837 29.959 1.00 87.88 183 LYS A N 1
ATOM 1369 C CA . LYS A 1 183 ? -14.495 -22.726 29.026 1.00 87.88 183 LYS A CA 1
ATOM 1370 C C . LYS A 1 183 ? -14.401 -21.360 29.710 1.00 87.88 183 LYS A C 1
ATOM 1372 O O . LYS A 1 183 ? -13.942 -20.397 29.097 1.00 87.88 183 LYS A O 1
ATOM 1377 N N . ALA A 1 184 ? -14.820 -21.271 30.971 1.00 86.19 184 ALA A N 1
ATOM 1378 C CA . ALA A 1 184 ? -14.666 -20.064 31.771 1.00 86.19 184 ALA A CA 1
ATOM 1379 C C . ALA A 1 184 ? -13.184 -19.776 32.063 1.00 86.19 184 ALA A C 1
ATOM 1381 O O . ALA A 1 184 ? -12.739 -18.650 31.854 1.00 86.19 184 ALA A O 1
ATOM 1382 N N . ASN A 1 185 ? -12.400 -20.792 32.432 1.00 88.94 185 ASN A N 1
ATOM 1383 C CA . ASN A 1 185 ? -10.958 -20.658 32.652 1.00 88.94 185 ASN A CA 1
ATOM 1384 C C . ASN A 1 185 ? -10.208 -20.284 31.364 1.00 88.94 185 ASN A C 1
ATOM 1386 O O . ASN A 1 185 ? -9.364 -19.392 31.386 1.00 88.94 185 ASN A O 1
ATOM 1390 N N . GLU A 1 186 ? -10.573 -20.859 30.216 1.00 90.06 186 GLU A N 1
ATOM 1391 C CA . GLU A 1 186 ? -10.034 -20.446 28.911 1.00 90.06 186 GLU A CA 1
ATOM 1392 C C . GLU A 1 186 ? -10.335 -18.974 28.592 1.00 90.06 186 GLU A C 1
ATOM 1394 O O . GLU A 1 186 ? -9.491 -18.270 28.034 1.00 90.06 186 GLU A O 1
ATOM 1399 N N . ALA A 1 187 ? -11.535 -18.494 28.934 1.00 88.75 187 ALA A N 1
ATOM 1400 C CA . ALA A 1 187 ? -11.905 -17.096 28.745 1.00 88.75 187 ALA A CA 1
ATOM 1401 C C . ALA A 1 187 ? -11.110 -16.166 29.674 1.00 88.75 187 ALA A C 1
ATOM 1403 O O . ALA A 1 187 ? -10.615 -15.141 29.211 1.00 88.75 187 ALA A O 1
ATOM 1404 N N . LEU A 1 188 ? -10.934 -16.537 30.947 1.00 88.06 188 LEU A N 1
ATOM 1405 C CA . LEU A 1 188 ? -10.128 -15.771 31.904 1.00 88.06 188 LEU A CA 1
ATOM 1406 C C . LEU A 1 188 ? -8.667 -15.652 31.456 1.00 88.06 188 LEU A C 1
ATOM 1408 O O . LEU A 1 188 ? -8.102 -14.561 31.513 1.00 88.06 188 LEU A O 1
ATOM 1412 N N . VAL A 1 189 ? -8.089 -16.733 30.926 1.00 90.88 189 VAL A N 1
ATOM 1413 C CA . VAL A 1 189 ? -6.731 -16.732 30.360 1.00 90.88 189 VAL A CA 1
ATOM 1414 C C . VAL A 1 189 ? -6.636 -15.819 29.135 1.00 90.88 189 VAL A C 1
ATOM 1416 O O . VAL A 1 189 ? -5.713 -15.014 29.043 1.00 90.88 189 VAL A O 1
ATOM 1419 N N . LYS A 1 190 ? -7.600 -15.886 28.205 1.00 91.38 190 LYS A N 1
ATOM 1420 C CA . LYS A 1 190 ? -7.630 -15.006 27.016 1.00 91.38 190 LYS A CA 1
ATOM 1421 C C . LYS A 1 190 ? -7.747 -13.524 27.365 1.00 91.38 190 LYS A C 1
ATOM 1423 O O . LYS A 1 190 ? -7.284 -12.689 26.595 1.00 91.38 190 LYS A O 1
ATOM 1428 N N . LEU A 1 191 ? -8.392 -13.210 28.483 1.00 89.06 191 LEU A N 1
ATOM 1429 C CA . LEU A 1 191 ? -8.580 -11.845 28.964 1.00 89.06 191 LEU A CA 1
ATOM 1430 C C . LEU A 1 191 ? -7.421 -11.353 29.847 1.00 89.06 191 LEU A C 1
ATOM 1432 O O . LEU A 1 191 ? -7.507 -10.232 30.340 1.00 89.06 191 LEU A O 1
ATOM 1436 N N . ASP A 1 192 ? -6.380 -12.172 30.066 1.00 88.25 192 ASP A N 1
ATOM 1437 C CA . ASP A 1 192 ? -5.304 -11.927 31.044 1.00 88.25 192 ASP A CA 1
ATOM 1438 C C . ASP A 1 192 ? -5.873 -11.455 32.395 1.00 88.25 192 ASP A C 1
ATOM 1440 O O . ASP A 1 192 ? -5.418 -10.484 33.002 1.00 88.25 192 ASP A O 1
ATOM 1444 N N . ALA A 1 193 ? -6.952 -12.112 32.838 1.00 84.06 193 ALA A N 1
ATOM 1445 C CA . ALA A 1 193 ? -7.692 -11.700 34.019 1.00 84.06 193 ALA A CA 1
ATOM 1446 C C . ALA A 1 193 ? -6.827 -11.872 35.276 1.00 84.06 193 ALA A C 1
ATOM 1448 O O . ALA A 1 193 ? -6.450 -12.991 35.637 1.00 84.06 193 ALA A O 1
ATOM 1449 N N . ARG A 1 194 ? -6.540 -10.755 35.959 1.00 85.81 194 ARG A N 1
ATOM 1450 C CA . ARG A 1 194 ? -5.700 -10.714 37.161 1.00 85.81 194 ARG A CA 1
ATOM 1451 C C . ARG A 1 194 ? -6.353 -9.969 38.313 1.00 85.81 194 ARG A C 1
ATOM 1453 O O . ARG A 1 194 ? -7.032 -8.963 38.109 1.00 85.81 194 ARG A O 1
ATOM 1460 N N . VAL A 1 195 ? -6.079 -10.422 39.533 1.00 79.94 195 VAL A N 1
ATOM 1461 C CA . VAL A 1 195 ? -6.406 -9.710 40.777 1.00 79.94 195 VAL A CA 1
ATOM 1462 C C . VAL A 1 195 ? -5.115 -9.571 41.574 1.00 79.94 195 VAL A C 1
ATOM 1464 O O . VAL A 1 195 ? -4.465 -10.565 41.865 1.00 79.94 195 VAL A O 1
ATOM 1467 N N . GLU A 1 196 ? -4.709 -8.332 41.873 1.00 77.12 196 GLU A N 1
ATOM 1468 C CA . GLU A 1 196 ? -3.448 -8.032 42.584 1.00 77.12 196 GLU A CA 1
ATOM 1469 C C . GLU A 1 196 ? -2.186 -8.617 41.905 1.00 77.12 196 GLU A C 1
ATOM 1471 O O . GLU A 1 196 ? -1.174 -8.864 42.549 1.00 77.12 196 GLU A O 1
ATOM 1476 N N . GLY A 1 197 ? -2.231 -8.811 40.581 1.00 81.12 197 GLY A N 1
ATOM 1477 C CA . GLY A 1 197 ? -1.122 -9.353 39.785 1.00 81.12 197 GLY A CA 1
ATOM 1478 C C . GLY A 1 197 ? -1.136 -10.876 39.608 1.00 81.12 197 GLY A C 1
ATOM 1479 O O . GLY A 1 197 ? -0.402 -11.377 38.754 1.00 81.12 197 GLY A O 1
ATOM 1480 N N . GLU A 1 198 ? -2.000 -11.595 40.328 1.00 82.50 198 GLU A N 1
ATOM 1481 C CA . GLU A 1 198 ? -2.176 -13.050 40.227 1.00 82.50 198 GLU A CA 1
ATOM 1482 C C . GLU A 1 198 ? -3.255 -13.420 39.200 1.00 82.50 198 GLU A C 1
ATOM 1484 O O . GLU A 1 198 ? -4.257 -12.718 39.066 1.00 82.50 198 GLU A O 1
ATOM 1489 N N . ILE A 1 199 ? -3.059 -14.528 38.477 1.00 83.56 199 ILE A N 1
ATOM 1490 C CA . ILE A 1 199 ? -4.001 -15.021 37.460 1.00 83.56 199 ILE A CA 1
ATOM 1491 C C . ILE A 1 199 ? -5.254 -15.581 38.138 1.00 83.56 199 ILE A C 1
ATOM 1493 O O . ILE A 1 199 ? -5.165 -16.375 39.075 1.00 83.56 199 ILE A O 1
ATOM 1497 N N . VAL A 1 200 ? -6.426 -15.201 37.630 1.00 81.25 200 VAL A N 1
ATOM 1498 C CA . VAL A 1 200 ? -7.718 -15.687 38.128 1.00 81.25 200 VAL A CA 1
ATOM 1499 C C . VAL A 1 200 ? -8.083 -17.016 37.463 1.00 81.25 200 VAL A C 1
ATOM 1501 O O . VAL A 1 200 ? -8.056 -17.132 36.239 1.00 81.25 200 VAL A O 1
ATOM 1504 N N . ALA A 1 201 ? -8.496 -17.992 38.273 1.00 83.06 201 ALA A N 1
ATOM 1505 C CA . ALA A 1 201 ? -9.101 -19.247 37.831 1.00 83.06 201 ALA A CA 1
ATOM 1506 C C . ALA A 1 201 ? -10.340 -19.573 38.684 1.00 83.06 201 ALA A C 1
ATOM 1508 O O . ALA A 1 201 ? -10.447 -19.133 39.833 1.00 83.06 201 ALA A O 1
ATOM 1509 N N . ILE A 1 202 ? -11.274 -20.315 38.090 1.00 78.25 202 ILE A N 1
ATOM 1510 C CA . ILE A 1 202 ? -12.540 -20.790 38.666 1.00 78.25 202 ILE A CA 1
ATOM 1511 C C . ILE A 1 202 ? -12.435 -22.284 38.955 1.00 78.25 202 ILE A C 1
ATOM 1513 O O . ILE A 1 202 ? -11.928 -23.019 38.071 1.00 78.25 202 ILE A O 1
#

Foldseek 3Di:
DDDDDDDDDDDDDDDDDDDDDPPPPPPPPPPDPPDDPDDPDDDPLNVLCCVCQNPPHDADPVRDGDDDPVSVVVNVVSVVVVVVVVVVVVVVVVVVCVVVVVVVVVVVVVVVVVVVVPPPPPPPDDDPPDDDDDDDPDDPDDPPDDPDDPVVVVVPPPPDDDDDDDPVDCVCVPPPPVVVQVVVQVVQVVVQPDDPRDRDGD

Sequence (202 aa):
MLPTPRPPDPTNRADASNSADAVMMDDVEIPLPPKPSDQPPSSSLHILLSTALGENALRDASGSVVLDQKFVKLILDLSANNERLIRRLETTVDQLNAKVDPLTEKMAKLDYLLRSDAAPIKNTKKSFASAAATSIHGSIHAPTVRPPPNPTIAALKPKRVIIHSNPTNTTLKDVPSGALVQKANEALVKLDARVEGEIVAI

pLDDT: mean 72.92, std 19.34, range [35.19, 98.25]

Radius of gyration: 44.26 Å; chains: 1; bounding box: 89×79×131 Å

Organism: NCBI:txid56615